Protein AF-A0A3S0DC28-F1 (afdb_monomer)

Radius of gyration: 18.65 Å; Cα contacts (8 Å, |Δi|>4): 355; chains: 1; bounding box: 42×50×46 Å

Sequence (223 aa):
MGTRVNKVLGWGLIDVKTKSEKIIDPRFNKEGFLFEDYEMSFNQLDLIEELKKAKDEKTLDLDLSYSIKALNEKKSCIYDIVHYNCKKTICFASLWNEDHRRHDDPIDYHEECAIAEKNKNYSLKDKVLLLNSGIYPFLSYMDSRTGKKLGDFAFHAKRLINTGQQVDEHTLAVLGFKDTKECKEFMHPVIPDSLIVSLKYLKIFNDDNTIFQLRPMIFTFWR

Solvent-accessible surface area (backbone atoms only — not comparable to full-atom values): 12722 Å² total; per-residue (Å²): 134,77,83,34,49,32,38,40,45,28,36,23,44,72,75,46,42,64,58,94,93,37,79,67,35,81,62,48,29,75,89,4,60,88,62,52,76,83,88,77,76,86,55,68,67,59,53,43,51,54,43,47,55,57,36,74,76,34,90,84,49,64,62,34,51,44,30,45,50,28,51,76,70,64,48,74,83,66,68,55,66,47,78,44,92,52,65,37,27,41,37,39,45,59,74,58,50,72,82,39,48,47,69,64,44,68,67,59,50,53,53,53,50,53,48,29,72,77,33,90,87,45,69,102,57,57,42,76,46,78,47,93,53,39,56,86,90,43,70,46,37,15,37,26,82,75,58,48,73,50,63,78,64,47,60,56,44,49,51,30,51,75,73,72,45,80,54,53,69,67,60,29,57,76,72,72,31,94,44,55,65,55,39,65,72,34,58,34,40,45,73,58,65,49,47,54,53,48,43,58,75,43,33,42,43,72,49,73,54,63,61,35,61,38,39,41,29,42,37,37,39,70,84

Mean predicted aligned error: 7.39 Å

Foldseek 3Di:
DDKKKKKAWFWKDFQQDDDPLHGPRQQFDCQFLVNDDVPDDDDLVVLLVLLVVVPVVPPDDPLSVLLNVLSVVPPPQDQCQDPDPAGNMGGGHRRRCPVSMDMRDVVVVVVLVVVCVVDVPRDPAKYKFFDLAADPPQGFKDFLQPLHTFDPLLVVLSVCVVVVHWDDPVSCVSRVHPTSVSSSVGTAGHHRPSVLSVCVVSRGGPDSSVVSNITTIMIMHID

Structure (mmCIF, N/CA/C/O backbone):
data_AF-A0A3S0DC28-F1
#
_entry.id   AF-A0A3S0DC28-F1
#
loop_
_atom_site.group_PDB
_atom_site.id
_atom_site.type_symbol
_atom_site.label_atom_id
_atom_site.label_alt_id
_atom_site.label_comp_id
_atom_site.label_asym_id
_atom_site.label_entity_id
_atom_site.label_seq_id
_atom_site.pdbx_PDB_ins_code
_atom_site.Cartn_x
_atom_site.Cartn_y
_atom_site.Cartn_z
_atom_site.occupancy
_atom_site.B_iso_or_equiv
_atom_site.auth_seq_id
_atom_site.auth_comp_id
_atom_site.auth_asym_id
_atom_site.auth_atom_id
_atom_site.pdbx_PDB_model_num
ATOM 1 N N . MET A 1 1 ? -12.831 29.338 15.980 1.00 46.22 1 MET A N 1
ATOM 2 C CA . MET A 1 1 ? -12.389 27.961 15.680 1.00 46.22 1 MET A CA 1
ATOM 3 C C . MET A 1 1 ? -11.373 28.079 14.560 1.00 46.22 1 MET A C 1
ATOM 5 O O . MET A 1 1 ? -11.722 28.665 13.545 1.00 46.22 1 MET A O 1
ATOM 9 N N . GLY A 1 2 ? -10.116 27.698 14.792 1.00 58.97 2 GLY A N 1
ATOM 10 C CA . GLY A 1 2 ? -9.073 27.765 13.764 1.00 58.97 2 GLY A CA 1
ATOM 11 C C . GLY A 1 2 ? -9.131 26.524 12.881 1.00 58.97 2 GLY A C 1
ATOM 12 O O . GLY A 1 2 ? -9.317 25.434 13.414 1.00 58.97 2 GLY A O 1
ATOM 13 N N . THR A 1 3 ? -9.006 26.696 11.566 1.00 67.81 3 THR A N 1
ATOM 14 C CA . THR A 1 3 ? -8.884 25.590 10.608 1.00 67.81 3 THR A CA 1
ATOM 15 C C . THR A 1 3 ? -7.636 24.783 10.942 1.00 67.81 3 THR A C 1
ATOM 17 O O . THR A 1 3 ? -6.560 25.366 10.870 1.00 67.81 3 THR A O 1
ATOM 20 N N . ARG A 1 4 ? -7.769 23.496 11.278 1.00 76.75 4 ARG A N 1
ATOM 21 C CA . ARG A 1 4 ? -6.724 22.518 11.629 1.00 76.75 4 ARG A CA 1
ATOM 22 C C . ARG A 1 4 ? -6.249 21.728 10.420 1.00 76.75 4 ARG A C 1
ATOM 24 O O . ARG A 1 4 ? -7.069 21.096 9.755 1.00 76.75 4 ARG A O 1
ATOM 31 N N . VAL A 1 5 ? -4.942 21.694 10.163 1.00 80.62 5 VAL A N 1
ATOM 32 C CA . VAL A 1 5 ? -4.354 20.802 9.147 1.00 80.62 5 VAL A CA 1
ATOM 33 C C . VAL A 1 5 ? -4.069 19.430 9.745 1.00 80.62 5 VAL A C 1
ATOM 35 O O . VAL A 1 5 ? -3.588 19.301 10.867 1.00 80.62 5 VAL A O 1
ATOM 38 N N . ASN A 1 6 ? -4.362 18.383 8.991 1.00 81.94 6 ASN A N 1
ATOM 39 C CA . ASN A 1 6 ? -4.045 17.017 9.360 1.00 81.94 6 ASN A CA 1
ATOM 40 C C . ASN A 1 6 ? -3.366 16.328 8.184 1.00 81.94 6 ASN A C 1
ATOM 42 O O . ASN A 1 6 ? -3.854 16.435 7.056 1.00 81.94 6 ASN A O 1
ATOM 46 N N . LYS A 1 7 ? -2.286 15.588 8.443 1.00 84.56 7 LYS A N 1
ATOM 47 C CA . LYS A 1 7 ? -1.627 14.743 7.444 1.00 84.56 7 LYS A CA 1
ATOM 48 C C . LYS A 1 7 ? -1.587 13.293 7.906 1.00 84.56 7 LYS A C 1
ATOM 50 O O . LYS A 1 7 ? -1.206 13.025 9.040 1.00 84.56 7 LYS A O 1
ATOM 55 N N . VAL A 1 8 ? -1.960 12.366 7.026 1.00 83.19 8 VAL A N 1
ATOM 56 C CA . VAL A 1 8 ? -1.913 10.915 7.265 1.00 83.19 8 VAL A CA 1
ATOM 57 C C . VAL A 1 8 ? -1.144 10.248 6.135 1.00 83.19 8 VAL A C 1
ATOM 59 O O . VAL A 1 8 ? -1.500 10.385 4.965 1.00 83.19 8 VAL A O 1
ATOM 62 N N . LEU A 1 9 ? -0.101 9.509 6.490 1.00 86.12 9 LEU A N 1
ATOM 63 C CA . LEU A 1 9 ? 0.678 8.673 5.591 1.00 86.12 9 LEU A CA 1
ATOM 64 C C . LEU A 1 9 ? 0.202 7.219 5.707 1.00 86.12 9 LEU A C 1
ATOM 66 O O . LEU A 1 9 ? 0.135 6.655 6.799 1.00 86.12 9 LEU A O 1
ATOM 70 N N . GLY A 1 10 ? -0.126 6.600 4.578 1.00 87.62 10 GLY A N 1
ATOM 71 C CA . GLY A 1 10 ? -0.600 5.220 4.565 1.00 87.62 10 GLY A CA 1
ATOM 72 C C . GLY A 1 10 ? -0.691 4.637 3.165 1.00 87.62 10 GLY A C 1
ATOM 73 O O . GLY A 1 10 ? -0.157 5.199 2.209 1.00 87.62 10 GLY A O 1
ATOM 74 N N . TRP A 1 11 ? -1.371 3.503 3.051 1.00 90.25 11 TRP A N 1
ATOM 75 C CA . TRP A 1 11 ? -1.610 2.792 1.802 1.00 90.25 11 TRP A CA 1
ATOM 76 C C . TRP A 1 11 ? -3.094 2.821 1.500 1.00 90.25 11 TRP A C 1
ATOM 78 O O . TRP A 1 11 ? -3.903 2.491 2.358 1.00 90.25 11 TRP A O 1
ATOM 88 N N . GLY A 1 12 ? -3.470 3.219 0.294 1.00 88.62 12 GLY A N 1
ATOM 89 C CA . GLY A 1 12 ? -4.875 3.435 -0.027 1.00 88.62 12 GLY A CA 1
ATOM 90 C C . GLY A 1 12 ? -5.270 3.057 -1.442 1.00 88.62 12 GLY A C 1
ATOM 91 O O . GLY A 1 12 ? -4.422 2.857 -2.317 1.00 88.62 12 GLY A O 1
ATOM 92 N N . LEU A 1 13 ? -6.582 2.984 -1.656 1.00 88.19 13 LEU A N 1
ATOM 93 C CA . LEU A 1 13 ? -7.190 2.883 -2.979 1.00 88.19 13 LEU A CA 1
ATOM 94 C C . LEU A 1 13 ? -7.741 4.239 -3.386 1.00 88.19 13 LEU A C 1
ATOM 96 O O . LEU A 1 13 ? -8.455 4.881 -2.617 1.00 88.19 13 LEU A O 1
ATOM 100 N N . ILE A 1 14 ? -7.453 4.617 -4.624 1.00 83.69 14 ILE A N 1
ATOM 101 C CA . ILE A 1 14 ? -8.113 5.724 -5.312 1.00 83.69 14 ILE A CA 1
ATOM 102 C C . ILE A 1 14 ? -9.336 5.215 -6.085 1.00 83.69 14 ILE A C 1
ATOM 104 O O . ILE A 1 14 ? -9.500 4.010 -6.315 1.00 83.69 14 ILE A O 1
ATOM 108 N N . ASP A 1 15 ? -10.188 6.154 -6.493 1.00 85.56 15 ASP A N 1
ATOM 109 C CA . ASP A 1 15 ? -11.340 5.914 -7.368 1.00 85.56 15 ASP A CA 1
ATOM 110 C C . ASP A 1 15 ? -12.380 4.933 -6.790 1.00 85.56 15 ASP A C 1
ATOM 112 O O . ASP A 1 15 ? -13.055 4.202 -7.516 1.00 85.56 15 ASP A O 1
ATOM 116 N N . VAL A 1 16 ? -12.530 4.918 -5.464 1.00 86.25 16 VAL A N 1
ATOM 117 C CA . VAL A 1 16 ? -13.512 4.117 -4.723 1.00 86.25 16 VAL A CA 1
ATOM 118 C C . VAL A 1 16 ? -14.936 4.562 -5.055 1.00 86.25 16 VAL A C 1
ATOM 120 O O . VAL A 1 16 ? -15.371 5.671 -4.765 1.00 86.25 16 VAL A O 1
ATOM 123 N N . LYS A 1 17 ? -15.746 3.696 -5.653 1.00 87.12 17 LYS A N 1
ATOM 124 C CA . LYS A 1 17 ? -17.129 4.059 -5.992 1.00 87.12 17 LYS A CA 1
ATOM 125 C C . LYS A 1 17 ? -17.972 4.281 -4.731 1.00 87.12 17 LYS A C 1
ATOM 127 O O . LYS A 1 17 ? -18.095 3.402 -3.882 1.00 87.12 17 LYS A O 1
ATOM 132 N N . THR A 1 18 ? -18.620 5.442 -4.654 1.00 80.81 18 THR A N 1
ATOM 133 C CA . THR A 1 18 ? -19.500 5.829 -3.544 1.00 80.81 18 THR A CA 1
ATOM 134 C C . THR A 1 18 ? -20.848 6.336 -4.054 1.00 80.81 18 THR A C 1
ATOM 136 O O . THR A 1 18 ? -20.944 6.869 -5.166 1.00 80.81 18 THR A O 1
ATOM 139 N N . LYS A 1 19 ? -21.896 6.170 -3.242 1.00 81.06 19 LYS A N 1
ATOM 140 C CA . LYS A 1 19 ? -23.243 6.714 -3.459 1.00 81.06 19 LYS A CA 1
ATOM 141 C C . LYS A 1 19 ? -23.795 7.204 -2.124 1.00 81.06 19 LYS A C 1
ATOM 143 O O . LYS A 1 19 ? -23.915 6.413 -1.196 1.00 81.06 19 LYS A O 1
ATOM 148 N N . SER A 1 20 ? -24.133 8.494 -2.042 1.00 75.88 20 SER A N 1
ATOM 149 C CA . SER A 1 20 ? -24.641 9.124 -0.810 1.00 75.88 20 SER A CA 1
ATOM 150 C C . SER A 1 20 ? -23.748 8.828 0.403 1.00 75.88 20 SER A C 1
ATOM 152 O O . SER A 1 20 ? -24.227 8.323 1.411 1.00 75.88 20 SER A O 1
ATOM 154 N N . GLU A 1 21 ? -22.437 9.054 0.245 1.00 69.75 21 GLU A N 1
ATOM 155 C CA . GLU A 1 21 ? -21.392 8.826 1.266 1.00 69.75 21 GLU A CA 1
ATOM 156 C C . GLU A 1 21 ? -21.191 7.365 1.707 1.00 69.75 21 GLU A C 1
ATOM 158 O O . GLU A 1 21 ? -20.298 7.078 2.496 1.00 69.75 21 GLU A O 1
ATOM 163 N N . LYS A 1 22 ? -21.936 6.416 1.130 1.00 76.56 22 LYS A N 1
ATOM 164 C CA . LYS A 1 22 ? -21.718 4.980 1.321 1.00 76.56 22 LYS A CA 1
ATOM 165 C C . LYS A 1 22 ? -20.822 4.421 0.225 1.00 76.56 22 LYS A C 1
ATOM 167 O O . LYS A 1 22 ? -21.015 4.720 -0.958 1.00 76.56 22 LYS A O 1
ATOM 172 N N . ILE A 1 23 ? -19.869 3.577 0.601 1.00 80.75 23 ILE A N 1
ATOM 173 C CA . ILE A 1 23 ? -19.029 2.841 -0.347 1.00 80.75 23 ILE A CA 1
ATOM 174 C C . ILE A 1 23 ? -19.897 1.774 -1.029 1.00 80.75 23 ILE A C 1
ATOM 176 O O . ILE A 1 23 ? -20.563 0.979 -0.373 1.00 80.75 23 ILE A O 1
ATOM 180 N N . ILE A 1 24 ? -19.912 1.779 -2.361 1.00 86.31 24 ILE A N 1
ATOM 181 C CA . ILE A 1 24 ? -20.616 0.795 -3.207 1.00 86.31 24 ILE A CA 1
ATOM 182 C C . ILE A 1 24 ? -19.648 0.069 -4.147 1.00 86.31 24 ILE A C 1
ATOM 184 O O . ILE A 1 24 ? -20.058 -0.565 -5.120 1.00 86.31 24 ILE A O 1
ATOM 188 N N . ASP A 1 25 ? -18.353 0.252 -3.917 1.00 87.81 25 ASP A N 1
ATOM 189 C CA . ASP A 1 25 ? -17.307 -0.265 -4.773 1.00 87.81 25 ASP A CA 1
ATOM 190 C C . ASP A 1 25 ? -17.243 -1.797 -4.676 1.00 87.81 25 ASP A C 1
ATOM 192 O O . ASP A 1 25 ? -17.123 -2.326 -3.571 1.00 87.81 25 ASP A O 1
ATOM 196 N N . PRO A 1 26 ? -17.329 -2.523 -5.808 1.00 90.56 26 PRO A N 1
ATOM 197 C CA . PRO A 1 26 ? -17.408 -3.984 -5.809 1.00 90.56 26 PRO A CA 1
ATOM 198 C C . PRO A 1 26 ? -16.132 -4.668 -5.309 1.00 90.56 26 PRO A C 1
ATOM 200 O O . PRO A 1 26 ? -16.154 -5.869 -5.068 1.00 90.56 26 PRO A O 1
ATOM 203 N N . ARG A 1 27 ? -15.023 -3.934 -5.160 1.00 91.69 27 ARG A N 1
ATOM 204 C CA . ARG A 1 27 ? -13.790 -4.457 -4.559 1.00 91.69 27 ARG A CA 1
ATOM 205 C C . ARG A 1 27 ? -13.941 -4.725 -3.061 1.00 91.69 27 ARG A C 1
ATOM 207 O O . ARG A 1 27 ? -13.231 -5.559 -2.508 1.00 91.69 27 ARG A O 1
ATOM 214 N N . PHE A 1 28 ? -14.860 -4.023 -2.404 1.00 88.75 28 PHE A N 1
ATOM 215 C CA . PHE A 1 28 ? -15.065 -4.120 -0.968 1.00 88.75 28 PHE A CA 1
ATOM 216 C C . PHE A 1 28 ? -16.041 -5.235 -0.620 1.00 88.75 28 PHE A C 1
ATOM 218 O O . PHE A 1 28 ? -17.074 -5.415 -1.276 1.00 88.75 28 PHE A O 1
ATOM 225 N N . ASN A 1 29 ? -15.721 -5.952 0.450 1.00 87.31 29 ASN A N 1
ATOM 226 C CA . ASN A 1 29 ? -16.629 -6.918 1.033 1.00 87.31 29 ASN A CA 1
ATOM 227 C C . ASN A 1 29 ? -17.657 -6.187 1.900 1.00 87.31 29 ASN A C 1
ATOM 229 O O . ASN A 1 29 ? -17.298 -5.440 2.808 1.00 87.31 29 ASN A O 1
ATOM 233 N N . LYS A 1 30 ? -18.942 -6.414 1.623 1.00 83.19 30 LYS A N 1
ATOM 234 C CA . LYS A 1 30 ? -20.054 -5.798 2.363 1.00 83.19 30 LYS A CA 1
ATOM 235 C C . LYS A 1 30 ? -20.241 -6.381 3.762 1.00 83.19 30 LYS A C 1
ATOM 237 O O . LYS A 1 30 ? -20.864 -5.733 4.588 1.00 83.19 30 LYS A O 1
ATOM 242 N N . GLU A 1 31 ? -19.725 -7.582 3.991 1.00 81.06 31 GLU A N 1
ATOM 243 C CA . GLU A 1 31 ? -19.641 -8.234 5.304 1.00 81.06 31 GLU A CA 1
ATOM 244 C C . GLU A 1 31 ? -18.271 -7.979 5.956 1.00 81.06 31 GLU A C 1
ATOM 246 O O . GLU A 1 31 ? -17.934 -8.555 6.982 1.00 81.06 31 GLU A O 1
ATOM 251 N N . GLY A 1 32 ? -17.422 -7.171 5.314 1.00 73.56 32 GLY A N 1
ATOM 252 C CA . GLY A 1 32 ? -16.139 -6.775 5.866 1.00 73.56 32 GLY A CA 1
ATOM 253 C C . GLY A 1 32 ? -16.312 -5.757 6.984 1.00 73.56 32 GLY A C 1
ATOM 254 O O . GLY A 1 32 ? -17.296 -5.016 7.030 1.00 73.56 32 GLY A O 1
ATOM 255 N N . PHE A 1 33 ? -15.283 -5.644 7.821 1.00 72.88 33 PHE A N 1
ATOM 256 C CA . PHE A 1 33 ? -15.271 -4.791 9.014 1.00 72.88 33 PHE A CA 1
ATOM 257 C C . PHE A 1 33 ? -15.696 -3.328 8.771 1.00 72.88 33 PHE A C 1
ATOM 259 O O . PHE A 1 33 ? -16.193 -2.659 9.665 1.00 72.88 33 PHE A O 1
ATOM 266 N N . LEU A 1 34 ? -15.528 -2.819 7.547 1.00 71.25 34 LEU A N 1
ATOM 267 C CA . LEU A 1 34 ? -15.916 -1.460 7.158 1.00 71.25 34 LEU A CA 1
ATOM 268 C C . LEU A 1 34 ? -17.415 -1.153 7.194 1.00 71.25 34 LEU A C 1
ATOM 270 O O . LEU A 1 34 ? -17.782 0.022 7.186 1.00 71.25 34 LEU A O 1
ATOM 274 N N . PHE A 1 35 ? -18.262 -2.176 7.133 1.00 66.38 35 PHE A N 1
ATOM 275 C CA . PHE A 1 35 ? -19.708 -2.025 6.958 1.00 66.38 35 PHE A CA 1
ATOM 276 C C . PHE A 1 35 ? -20.520 -2.632 8.104 1.00 66.38 35 PHE A C 1
ATOM 278 O O . PHE A 1 35 ? -21.741 -2.473 8.1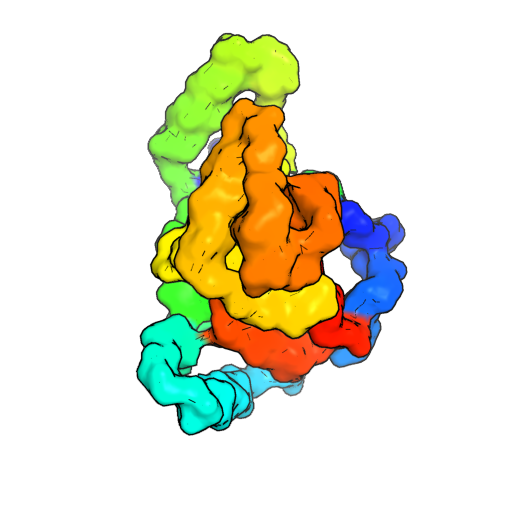14 1.00 66.38 35 PHE A O 1
ATOM 285 N N . GLU A 1 36 ? -19.865 -3.306 9.050 1.00 62.09 36 GLU A N 1
ATOM 286 C CA . GLU A 1 36 ? -20.491 -3.808 10.272 1.00 62.09 36 GLU A CA 1
ATOM 287 C C . GLU A 1 36 ? -20.505 -2.720 11.360 1.00 62.09 36 GLU A C 1
ATOM 289 O O . GLU A 1 36 ? -19.584 -1.905 11.450 1.00 62.09 36 GLU A O 1
ATOM 294 N N . ASP A 1 37 ? -21.556 -2.687 12.189 1.00 56.03 37 ASP A N 1
ATOM 295 C CA . ASP A 1 37 ? -21.624 -1.772 13.334 1.00 56.03 37 ASP A CA 1
ATOM 296 C C . ASP A 1 37 ? -20.493 -2.091 14.333 1.00 56.03 37 ASP A C 1
ATOM 298 O O . ASP A 1 37 ? -20.363 -3.208 14.834 1.00 56.03 37 ASP A O 1
ATOM 302 N N . TYR A 1 38 ? -19.682 -1.067 14.617 1.00 49.84 38 TYR A N 1
ATOM 303 C CA . TYR A 1 38 ? -18.396 -1.073 15.334 1.00 49.84 38 TYR A CA 1
ATOM 304 C C . TYR A 1 38 ? -18.379 -1.776 16.708 1.00 49.84 38 TYR A C 1
ATOM 306 O O . TYR A 1 38 ? -17.308 -2.097 17.220 1.00 49.84 38 TYR A O 1
ATOM 314 N N . GLU A 1 39 ? -19.531 -2.020 17.336 1.00 48.12 39 GLU A N 1
ATOM 315 C CA . GLU A 1 39 ? -19.590 -2.407 18.750 1.00 48.12 39 GLU A CA 1
ATOM 316 C C . GLU A 1 39 ? -19.265 -3.885 19.052 1.00 48.12 39 GLU A C 1
ATOM 318 O O . GLU A 1 39 ? -19.160 -4.221 20.231 1.00 48.12 39 GLU A O 1
ATOM 323 N N . MET A 1 40 ? -19.060 -4.776 18.064 1.00 46.47 40 MET A N 1
ATOM 324 C CA . MET A 1 40 ? -19.011 -6.222 18.373 1.00 46.47 40 MET A CA 1
ATOM 325 C C . MET A 1 40 ? -17.983 -7.151 17.687 1.00 46.47 40 MET A C 1
ATOM 327 O O . MET A 1 40 ? -17.934 -8.309 18.100 1.00 46.47 40 MET A O 1
ATOM 331 N N . SER A 1 41 ? -17.140 -6.745 16.723 1.00 54.38 41 SER A N 1
ATOM 332 C CA . SER A 1 41 ? -16.356 -7.740 15.939 1.00 54.38 41 SER A CA 1
ATOM 333 C C . SER A 1 41 ? -14.823 -7.619 15.928 1.00 54.38 41 SER A C 1
ATOM 335 O O . SER A 1 41 ? -14.155 -8.546 15.464 1.00 54.38 41 SER A O 1
ATOM 337 N N . PHE A 1 42 ? -14.211 -6.563 16.483 1.00 68.44 42 PHE A N 1
ATOM 338 C CA . PHE A 1 42 ? -12.742 -6.476 16.543 1.00 68.44 42 PHE A CA 1
ATOM 339 C C . PHE A 1 42 ? -12.170 -7.069 17.833 1.00 68.44 42 PHE A C 1
ATOM 341 O O . PHE A 1 42 ? -12.082 -6.397 18.862 1.00 68.44 42 PHE A O 1
ATOM 348 N N . ASN A 1 43 ? -11.706 -8.316 17.763 1.00 77.06 43 ASN A N 1
ATOM 349 C CA . ASN A 1 43 ? -10.853 -8.881 18.801 1.00 77.06 43 ASN A CA 1
ATOM 350 C C . ASN A 1 43 ? -9.375 -8.642 18.472 1.00 77.06 43 ASN A C 1
ATOM 352 O O . ASN A 1 43 ? -8.794 -9.246 17.569 1.00 77.06 43 ASN A O 1
ATOM 356 N N . GLN A 1 44 ? -8.759 -7.751 19.241 1.00 78.50 44 GLN A N 1
ATOM 357 C CA . GLN A 1 44 ? -7.352 -7.405 19.101 1.00 78.50 44 GLN A CA 1
ATOM 358 C C . GLN A 1 44 ? -6.414 -8.594 19.369 1.00 78.50 44 GLN A C 1
ATOM 360 O O . GLN A 1 44 ? -5.349 -8.679 18.757 1.00 78.50 44 GLN A O 1
ATOM 365 N N . LEU A 1 45 ? -6.787 -9.504 20.275 1.00 83.44 45 LEU A N 1
ATOM 366 C CA . LEU A 1 45 ? -5.978 -10.685 20.586 1.00 83.44 45 LEU A CA 1
ATOM 367 C C . LEU A 1 45 ? -5.929 -11.643 19.396 1.00 83.44 45 LEU A C 1
ATOM 369 O O . LEU A 1 45 ? -4.848 -12.115 19.052 1.00 83.44 45 LEU A O 1
ATOM 373 N N . ASP A 1 46 ? -7.056 -11.836 18.717 1.00 87.00 46 ASP A N 1
ATOM 374 C CA . ASP A 1 46 ? -7.142 -12.694 17.533 1.00 87.00 46 ASP A CA 1
ATOM 375 C C . ASP A 1 46 ? -6.283 -12.131 16.389 1.00 87.00 46 ASP A C 1
ATOM 377 O O . ASP A 1 46 ? -5.517 -12.863 15.763 1.00 87.00 46 ASP A O 1
ATOM 381 N N . LEU A 1 47 ? -6.294 -10.806 16.175 1.00 85.50 47 LEU A N 1
ATOM 382 C CA . LEU A 1 47 ? -5.388 -10.174 15.209 1.00 85.50 47 LEU A CA 1
ATOM 383 C C . LEU A 1 47 ? -3.908 -10.381 15.582 1.00 85.50 47 LEU A C 1
ATOM 385 O O . LEU A 1 47 ? -3.075 -10.616 14.706 1.00 85.50 47 LEU A O 1
ATOM 389 N N . ILE A 1 48 ? -3.556 -10.297 16.870 1.00 87.00 48 ILE A N 1
ATOM 390 C CA . ILE A 1 48 ? -2.186 -10.577 17.328 1.00 87.00 48 ILE A CA 1
ATOM 391 C C . ILE A 1 48 ? -1.792 -12.022 16.999 1.00 87.00 48 ILE A C 1
ATOM 393 O O . ILE A 1 48 ? -0.646 -12.258 16.611 1.00 87.00 48 ILE A O 1
ATOM 397 N N . GLU A 1 49 ? -2.700 -12.986 17.156 1.00 89.50 49 GLU A N 1
ATOM 398 C CA . GLU A 1 49 ? -2.443 -14.383 16.799 1.00 89.50 49 GLU A CA 1
ATOM 399 C C . GLU A 1 49 ? -2.211 -14.560 15.298 1.00 89.50 49 GLU A C 1
ATOM 401 O O . GLU A 1 49 ? -1.245 -15.218 14.913 1.00 89.50 49 GLU A O 1
ATOM 406 N N . GLU A 1 50 ? -3.012 -13.916 14.450 1.00 89.75 50 GLU A N 1
ATOM 407 C CA . GLU A 1 50 ? -2.805 -13.937 12.997 1.00 89.75 50 GLU A CA 1
ATOM 408 C C . GLU A 1 50 ? -1.459 -13.319 12.595 1.00 89.75 50 GLU A C 1
ATOM 410 O O . GLU A 1 50 ? -0.720 -13.884 11.785 1.00 89.75 50 GLU A O 1
ATOM 415 N N . LEU A 1 51 ? -1.070 -12.203 13.218 1.00 88.38 51 LEU A N 1
ATOM 416 C CA . LEU A 1 51 ? 0.241 -11.587 12.988 1.00 88.38 51 LEU A CA 1
ATOM 417 C C . LEU A 1 51 ? 1.398 -12.484 13.451 1.00 88.38 51 LEU A C 1
ATOM 419 O O . LEU A 1 51 ? 2.446 -12.505 12.806 1.00 88.38 51 LEU A O 1
ATOM 423 N N . LYS A 1 52 ? 1.230 -13.229 14.552 1.00 89.19 52 LYS A N 1
ATOM 424 C CA . LYS A 1 52 ? 2.227 -14.205 15.023 1.00 89.19 52 LYS A CA 1
ATOM 425 C C . LYS A 1 52 ? 2.372 -15.368 14.046 1.00 89.19 52 LYS A C 1
ATOM 427 O O . LYS A 1 52 ? 3.499 -15.675 13.678 1.00 89.19 52 LYS A O 1
ATOM 432 N N . LYS A 1 53 ? 1.263 -15.945 13.568 1.00 90.56 53 LYS A N 1
ATOM 433 C CA . LYS A 1 53 ? 1.285 -17.012 12.550 1.00 90.56 53 LYS A CA 1
ATOM 434 C C . LYS A 1 53 ? 2.027 -16.555 11.293 1.00 90.56 53 LYS A C 1
ATOM 436 O O . LYS A 1 53 ? 2.960 -17.220 10.856 1.00 90.56 53 LYS A O 1
ATOM 441 N N . ALA A 1 54 ? 1.688 -15.371 10.779 1.00 87.50 54 ALA A N 1
ATOM 442 C CA . ALA A 1 54 ? 2.365 -14.794 9.618 1.00 87.50 54 ALA A CA 1
ATOM 443 C C . ALA A 1 54 ? 3.864 -14.540 9.864 1.00 87.50 54 ALA A C 1
ATOM 445 O O . ALA A 1 54 ? 4.680 -14.667 8.951 1.00 87.50 54 ALA A O 1
ATOM 446 N N . LYS A 1 55 ? 4.240 -14.183 11.098 1.00 86.44 55 LYS A N 1
ATOM 447 C CA . LYS A 1 55 ? 5.640 -13.985 11.485 1.00 86.44 55 LYS A CA 1
ATOM 448 C C . LYS A 1 55 ? 6.398 -15.307 11.554 1.00 86.44 55 LYS A C 1
ATOM 450 O O . LYS A 1 55 ? 7.548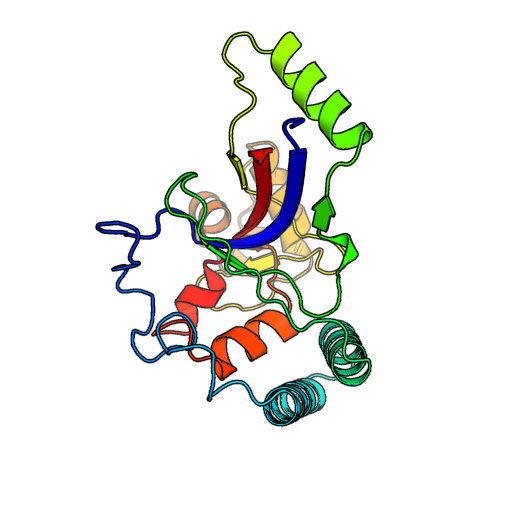 -15.346 11.142 1.00 86.44 55 LYS A O 1
ATOM 455 N N . ASP A 1 56 ? 5.786 -16.374 12.050 1.00 83.50 56 ASP A N 1
ATOM 456 C CA . ASP A 1 56 ? 6.439 -17.684 12.141 1.00 83.50 56 ASP A CA 1
ATOM 457 C C . ASP A 1 56 ? 6.716 -18.280 10.747 1.00 83.50 56 ASP A C 1
ATOM 459 O O . ASP A 1 56 ? 7.720 -18.964 10.548 1.00 83.50 56 ASP A O 1
ATOM 463 N N . GLU A 1 57 ? 5.890 -17.942 9.752 1.00 82.88 57 GLU A N 1
ATOM 464 C CA . GLU A 1 57 ? 6.117 -18.282 8.340 1.00 82.88 57 GLU A CA 1
ATOM 465 C C . GLU A 1 57 ? 7.260 -17.478 7.692 1.00 82.88 57 GLU A C 1
ATOM 467 O O . GLU A 1 57 ? 7.846 -17.915 6.696 1.00 82.88 57 GLU A O 1
ATOM 472 N N . LYS A 1 58 ? 7.605 -16.307 8.244 1.00 77.00 58 LYS A N 1
ATOM 473 C CA . LYS A 1 58 ? 8.601 -15.379 7.692 1.00 77.00 58 LYS A CA 1
ATOM 474 C C . LYS A 1 58 ? 9.772 -15.203 8.647 1.00 77.00 58 LYS A C 1
ATOM 476 O O . LYS A 1 58 ? 9.703 -14.485 9.642 1.00 77.00 58 LYS A O 1
ATOM 481 N N . THR A 1 59 ? 10.910 -15.804 8.310 1.00 53.53 59 THR A N 1
ATOM 482 C CA . THR A 1 59 ? 12.125 -15.677 9.120 1.00 53.53 59 THR A CA 1
ATOM 483 C C . THR A 1 59 ? 12.535 -14.200 9.231 1.00 53.53 59 THR A C 1
ATOM 485 O O . THR A 1 59 ? 12.994 -13.598 8.266 1.00 53.53 59 THR A O 1
ATOM 488 N N . LEU A 1 60 ? 12.380 -13.631 10.433 1.00 60.38 60 LEU A N 1
ATOM 489 C CA . LEU A 1 60 ? 12.826 -12.288 10.825 1.00 60.38 60 LEU A CA 1
ATOM 490 C C . LEU A 1 60 ? 12.089 -11.109 10.153 1.00 60.38 60 LEU A C 1
ATOM 492 O O . LEU A 1 60 ? 12.702 -10.219 9.566 1.00 60.38 60 LEU A O 1
ATOM 496 N N . ASP A 1 61 ? 10.767 -11.054 10.317 1.00 74.31 61 ASP A N 1
ATOM 497 C CA . ASP A 1 61 ? 9.972 -9.881 9.941 1.00 74.31 61 ASP A CA 1
ATOM 498 C C . ASP A 1 61 ? 9.870 -8.846 11.088 1.00 74.31 61 ASP A C 1
ATOM 500 O O . ASP A 1 61 ? 9.196 -9.044 12.113 1.00 74.31 61 ASP A O 1
ATOM 504 N N . LEU A 1 62 ? 10.581 -7.725 10.926 1.00 79.69 62 LEU A N 1
ATOM 505 C CA . LEU A 1 62 ? 10.561 -6.603 11.869 1.00 79.69 62 LEU A CA 1
ATOM 506 C C . LEU A 1 62 ? 9.205 -5.883 11.889 1.00 79.69 62 LEU A C 1
ATOM 508 O O . LEU A 1 62 ? 8.773 -5.468 12.961 1.00 79.69 62 LEU A O 1
ATOM 512 N N . ASP A 1 63 ? 8.514 -5.770 10.754 1.00 83.62 63 ASP A N 1
ATOM 513 C CA . ASP A 1 63 ? 7.218 -5.088 10.654 1.00 83.62 63 ASP A CA 1
ATOM 514 C C . ASP A 1 63 ? 6.142 -5.811 11.468 1.00 83.62 63 ASP A C 1
ATOM 516 O O . ASP A 1 63 ? 5.461 -5.204 12.302 1.00 83.62 63 ASP A O 1
ATOM 520 N N . LEU A 1 64 ? 6.053 -7.132 11.307 1.00 85.06 64 LEU A N 1
ATOM 521 C CA . LEU A 1 64 ? 5.147 -7.960 12.106 1.00 85.06 64 LEU A CA 1
ATOM 522 C C . LEU A 1 64 ? 5.499 -7.889 13.597 1.00 85.06 64 LEU A C 1
ATOM 524 O O . LEU A 1 64 ? 4.615 -7.767 14.444 1.00 85.06 64 LEU A O 1
ATOM 528 N N . SER A 1 65 ? 6.792 -7.886 13.931 1.00 84.94 65 SER A N 1
ATOM 529 C CA . SER A 1 65 ? 7.255 -7.772 15.319 1.00 84.94 65 SER A CA 1
ATOM 530 C C . SER A 1 65 ? 6.850 -6.446 15.971 1.00 84.94 65 SER A C 1
ATOM 532 O O . SER A 1 65 ? 6.349 -6.451 17.098 1.00 84.94 65 SER A O 1
ATOM 534 N N . TYR A 1 66 ? 7.035 -5.321 15.274 1.00 83.19 66 TYR A N 1
ATOM 535 C CA . TYR A 1 66 ? 6.626 -4.006 15.772 1.00 83.19 66 TYR A CA 1
ATOM 536 C C . TYR A 1 66 ? 5.107 -3.883 15.874 1.00 83.19 66 TYR A C 1
ATOM 538 O O . TYR A 1 66 ? 4.618 -3.349 16.866 1.00 83.19 66 TYR A O 1
ATOM 546 N N . SER A 1 67 ? 4.365 -4.445 14.920 1.00 82.25 67 SER A N 1
ATOM 547 C CA . SER A 1 67 ? 2.897 -4.472 14.945 1.00 82.25 67 SER A CA 1
ATOM 548 C C . SER A 1 67 ? 2.357 -5.238 16.147 1.00 82.25 67 SER A C 1
ATOM 550 O O . SER A 1 67 ? 1.535 -4.716 16.895 1.00 82.25 67 SER A O 1
ATOM 552 N N . ILE A 1 68 ? 2.877 -6.445 16.398 1.00 84.19 68 ILE A N 1
ATOM 553 C CA . ILE A 1 68 ? 2.513 -7.249 17.572 1.00 84.19 68 ILE A CA 1
ATOM 554 C C . ILE A 1 68 ? 2.809 -6.475 18.861 1.00 84.19 68 ILE A C 1
ATOM 556 O O . ILE A 1 68 ? 1.994 -6.472 19.784 1.00 84.19 68 ILE A O 1
ATOM 560 N N . LYS A 1 69 ? 3.968 -5.810 18.947 1.00 84.62 69 LYS A N 1
ATOM 561 C CA . LYS A 1 69 ? 4.335 -5.007 20.118 1.00 84.62 69 LYS A CA 1
ATOM 562 C C . LYS A 1 69 ? 3.388 -3.817 20.314 1.00 84.62 69 LYS A C 1
ATOM 564 O O . LYS A 1 69 ? 2.874 -3.650 21.415 1.00 84.62 69 LYS A O 1
ATOM 569 N N . ALA A 1 70 ? 3.126 -3.044 19.261 1.00 79.50 70 ALA A N 1
ATOM 570 C CA . ALA A 1 70 ? 2.243 -1.880 19.310 1.00 79.50 70 ALA A CA 1
ATOM 571 C C . ALA A 1 70 ? 0.827 -2.256 19.769 1.00 79.50 70 ALA A C 1
ATOM 573 O O . ALA A 1 70 ? 0.267 -1.596 20.644 1.00 79.50 70 ALA A O 1
ATOM 574 N N . LEU A 1 71 ? 0.292 -3.370 19.256 1.00 79.12 71 LEU A N 1
ATOM 575 C CA . LEU A 1 71 ? -0.982 -3.911 19.718 1.00 79.12 71 LEU A CA 1
ATOM 576 C C . LEU A 1 71 ? -0.905 -4.292 21.209 1.00 79.12 71 LEU A C 1
ATOM 578 O O . LEU A 1 71 ? -1.722 -3.831 21.999 1.00 79.12 71 LEU A O 1
ATOM 582 N N . ASN A 1 72 ? 0.093 -5.062 21.648 1.00 81.06 72 ASN A N 1
ATOM 583 C CA . ASN A 1 72 ? 0.211 -5.432 23.070 1.00 81.06 72 ASN A CA 1
ATOM 584 C C . ASN A 1 72 ? 0.287 -4.221 24.020 1.00 81.06 72 ASN A C 1
ATOM 586 O O . ASN A 1 72 ? -0.222 -4.283 25.137 1.00 81.06 72 ASN A O 1
ATOM 590 N N . GLU A 1 73 ? 0.877 -3.111 23.576 1.00 79.31 73 GLU A N 1
ATOM 591 C CA . GLU A 1 73 ? 0.974 -1.861 24.341 1.00 79.31 73 GLU A CA 1
ATOM 592 C C . GLU A 1 73 ? -0.333 -1.045 24.359 1.00 79.31 73 GLU A C 1
ATOM 594 O O . GLU A 1 73 ? -0.364 0.054 24.911 1.00 79.31 73 GLU A O 1
ATOM 599 N N . LYS A 1 74 ? -1.426 -1.574 23.784 1.00 66.56 74 LYS A N 1
ATOM 600 C CA . LYS A 1 74 ? -2.728 -0.900 23.626 1.00 66.56 74 LYS A CA 1
ATOM 601 C C . LYS A 1 74 ? -2.621 0.470 22.960 1.00 66.56 74 LYS A C 1
ATOM 603 O O . LYS A 1 74 ? -3.491 1.323 23.153 1.00 66.56 74 LYS A O 1
ATOM 608 N N . LYS A 1 75 ? -1.582 0.679 22.147 1.00 58.94 75 LYS A N 1
ATOM 609 C CA . LYS A 1 75 ? -1.577 1.805 21.222 1.00 58.94 75 LYS A CA 1
ATOM 610 C C . LYS A 1 75 ? -2.780 1.635 20.313 1.00 58.94 75 LYS A C 1
ATOM 612 O O . LYS A 1 75 ? -3.067 0.529 19.847 1.00 58.94 75 LYS A O 1
ATOM 617 N N . SER A 1 76 ? -3.554 2.708 20.196 1.00 49.47 76 SER A N 1
ATOM 618 C CA . SER A 1 76 ? -4.881 2.658 19.604 1.00 49.47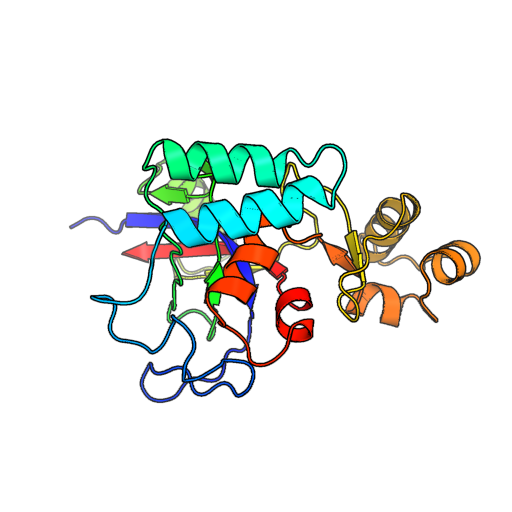 76 SER A CA 1
ATOM 619 C C . SER A 1 76 ? -4.795 1.994 18.227 1.00 49.47 76 SER A C 1
ATOM 621 O O . SER A 1 76 ? -4.025 2.425 17.371 1.00 49.47 76 SER A O 1
ATOM 623 N N . CYS A 1 77 ? -5.542 0.903 18.036 1.00 48.19 77 CYS A N 1
ATOM 624 C CA . CYS A 1 77 ? -5.574 0.113 16.804 1.00 48.19 77 CYS A CA 1
ATOM 625 C C . CYS A 1 77 ? -6.364 0.862 15.729 1.00 48.19 77 CYS A C 1
ATOM 627 O O . CYS A 1 77 ? -7.323 0.340 15.168 1.00 48.19 77 CYS A O 1
ATOM 629 N N . ILE A 1 78 ? -6.074 2.142 15.521 1.00 48.66 78 ILE A N 1
ATOM 630 C CA . ILE A 1 78 ? -6.925 2.970 14.687 1.00 48.66 78 ILE A CA 1
ATOM 631 C C . ILE A 1 78 ? -6.450 2.780 13.259 1.00 48.66 78 ILE A C 1
ATOM 633 O O . ILE A 1 78 ? -5.617 3.527 12.745 1.00 48.66 78 ILE A O 1
ATOM 637 N N . TYR A 1 79 ? -7.040 1.776 12.613 1.00 52.59 79 TYR A N 1
ATOM 638 C CA . TYR A 1 79 ? -7.431 1.878 11.217 1.00 52.59 79 TYR A CA 1
ATOM 639 C C . TYR A 1 79 ? -8.254 3.154 11.087 1.00 52.59 79 TYR A C 1
ATOM 641 O O . TYR A 1 79 ? -9.460 3.166 11.311 1.00 52.59 79 TYR A O 1
ATOM 649 N N . ASP A 1 80 ? -7.604 4.264 10.772 1.00 49.97 80 ASP A N 1
ATOM 650 C CA . ASP A 1 80 ? -8.340 5.438 10.331 1.00 49.97 80 ASP A CA 1
ATOM 651 C C . ASP A 1 80 ? -8.608 5.136 8.870 1.00 49.97 80 ASP A C 1
ATOM 653 O O . ASP A 1 80 ? -7.837 5.501 7.980 1.00 49.97 80 ASP A O 1
ATOM 657 N N . ILE A 1 81 ? -9.646 4.329 8.638 1.00 53.28 81 ILE A N 1
ATOM 658 C CA . ILE A 1 81 ? -10.269 4.290 7.329 1.00 53.28 81 ILE A CA 1
ATOM 659 C C . ILE A 1 81 ? -10.855 5.662 7.184 1.00 53.28 81 ILE A C 1
ATOM 661 O O . ILE A 1 81 ? -11.981 5.936 7.603 1.00 53.28 81 ILE A O 1
ATOM 665 N N . VAL A 1 82 ? -10.063 6.526 6.577 1.00 53.56 82 VAL A N 1
ATOM 666 C CA . VAL A 1 82 ? -10.542 7.855 6.355 1.00 53.56 82 VAL A CA 1
ATOM 667 C C . VAL A 1 82 ? -11.090 8.008 4.969 1.00 53.56 82 VAL A C 1
ATOM 669 O O . VAL A 1 82 ? -10.391 8.221 3.981 1.00 53.56 82 VAL A O 1
ATOM 672 N N . HIS A 1 83 ? -12.409 7.856 4.942 1.00 50.69 83 HIS A N 1
ATOM 673 C CA . HIS A 1 83 ? -13.255 8.249 3.850 1.00 50.69 83 HIS A CA 1
ATOM 674 C C . HIS A 1 83 ? -13.376 9.775 3.860 1.00 50.69 83 HIS A C 1
ATOM 676 O O . HIS A 1 83 ? -14.289 10.361 4.444 1.00 50.69 83 HIS A O 1
ATOM 682 N N . TYR A 1 84 ? -12.416 10.435 3.224 1.00 54.69 84 TYR A N 1
ATOM 683 C CA . TYR A 1 84 ? -12.512 11.865 2.977 1.00 54.69 84 TYR A CA 1
ATOM 684 C C . TYR A 1 84 ? -13.167 12.114 1.625 1.00 54.69 84 TYR A C 1
ATOM 686 O O . TYR A 1 84 ? -12.902 11.417 0.643 1.00 54.69 84 TYR A O 1
ATOM 694 N N . ASN A 1 85 ? -13.964 13.183 1.546 1.00 52.56 85 ASN A N 1
ATOM 695 C CA . ASN A 1 85 ? -14.598 13.648 0.306 1.00 52.56 85 ASN A CA 1
ATOM 696 C C . ASN A 1 85 ? -13.589 13.981 -0.812 1.00 52.56 85 ASN A C 1
ATOM 698 O O . ASN A 1 85 ? -13.967 14.247 -1.954 1.00 52.56 85 ASN A O 1
ATOM 702 N N . CYS A 1 86 ? -12.289 13.920 -0.518 1.00 53.94 86 CYS A N 1
ATOM 703 C CA . CYS A 1 86 ? -11.250 13.962 -1.518 1.00 53.94 86 CYS A CA 1
ATOM 704 C C . CYS A 1 86 ? -11.121 12.667 -2.305 1.00 53.94 86 CYS A C 1
ATOM 706 O O . CYS A 1 86 ? -10.464 11.702 -1.915 1.00 53.94 86 CYS A O 1
ATOM 708 N N . LYS A 1 87 ? -11.697 12.724 -3.507 1.00 59.59 87 LYS A N 1
ATOM 709 C CA . LYS A 1 87 ? -11.447 11.789 -4.603 1.00 59.59 87 LYS A CA 1
ATOM 710 C C . LYS A 1 87 ? -11.864 10.356 -4.336 1.00 59.59 87 LYS A C 1
ATOM 712 O O . LYS A 1 87 ? -11.313 9.477 -4.992 1.00 59.59 87 LYS A O 1
ATOM 717 N N . LYS A 1 88 ? -12.861 10.112 -3.470 1.00 73.25 88 LYS A N 1
ATOM 718 C CA . LYS A 1 88 ? -13.383 8.749 -3.338 1.00 73.25 88 LYS A CA 1
ATOM 719 C C . LYS A 1 88 ? -12.224 7.804 -2.965 1.00 73.25 88 LYS A C 1
ATOM 721 O O . LYS A 1 88 ? -11.883 6.891 -3.704 1.00 73.25 88 LYS A O 1
ATOM 726 N N . THR A 1 89 ? -11.525 8.116 -1.881 1.00 78.00 89 THR A N 1
ATOM 727 C CA . THR A 1 89 ? -10.272 7.443 -1.521 1.00 78.00 89 THR A CA 1
ATOM 728 C C . THR A 1 89 ? -10.410 6.840 -0.133 1.00 78.00 89 THR A C 1
ATOM 730 O O . THR A 1 89 ? -11.048 7.441 0.730 1.00 78.00 89 THR A O 1
ATOM 733 N N . ILE A 1 90 ? -9.800 5.678 0.085 1.00 82.56 90 ILE A N 1
ATOM 734 C CA . ILE A 1 90 ? -9.674 5.073 1.414 1.00 82.56 90 ILE A CA 1
ATOM 735 C C . ILE A 1 90 ? -8.200 4.861 1.720 1.00 82.56 90 ILE A C 1
ATOM 737 O O . ILE A 1 90 ? -7.482 4.301 0.893 1.00 82.56 90 ILE A O 1
ATOM 741 N N . CYS A 1 91 ? -7.775 5.316 2.898 1.00 83.75 91 CYS A N 1
ATOM 742 C CA . CYS A 1 91 ? -6.437 5.115 3.443 1.00 83.75 91 CYS A CA 1
ATOM 743 C C . CYS A 1 91 ? -6.441 4.028 4.510 1.00 83.75 91 CYS A C 1
ATOM 745 O O . CYS A 1 91 ? -7.356 3.979 5.326 1.00 83.75 91 CYS A O 1
ATOM 747 N N . PHE A 1 92 ? -5.366 3.253 4.571 1.00 83.94 92 PHE A N 1
ATOM 748 C CA . PHE A 1 92 ? -5.045 2.378 5.683 1.00 83.94 92 PHE A CA 1
ATOM 749 C C . PHE A 1 92 ? -3.643 2.721 6.193 1.00 83.94 92 PHE A C 1
ATOM 751 O O . PHE A 1 92 ? -2.658 2.677 5.450 1.00 83.94 92 PHE A O 1
ATOM 758 N N . ALA A 1 93 ? -3.550 3.094 7.466 1.00 78.81 93 ALA A N 1
ATOM 759 C CA . ALA A 1 93 ? -2.274 3.328 8.134 1.00 78.81 93 ALA A CA 1
ATOM 760 C C . ALA A 1 93 ? -1.687 2.006 8.661 1.00 78.81 93 ALA A C 1
ATOM 762 O O . ALA A 1 93 ? -2.422 1.057 8.930 1.00 78.81 93 ALA A O 1
ATOM 763 N N . SER A 1 94 ? -0.363 1.954 8.821 1.00 71.12 94 SER A N 1
ATOM 764 C CA . SER A 1 94 ? 0.299 0.821 9.483 1.00 71.12 94 SER A CA 1
ATOM 765 C C . SER A 1 94 ? 0.010 0.817 10.990 1.00 71.12 94 SER A C 1
ATOM 767 O O . SER A 1 94 ? -0.140 1.876 11.598 1.00 71.12 94 SER A O 1
ATOM 769 N N . LEU A 1 95 ? -0.029 -0.377 11.588 1.00 71.19 95 LEU A N 1
ATOM 770 C CA . LEU A 1 95 ? -0.424 -0.613 12.980 1.00 71.19 95 LEU A CA 1
ATOM 771 C C . LEU A 1 95 ? 0.538 -0.054 14.034 1.00 71.19 95 LEU A C 1
ATOM 773 O O . LEU A 1 95 ? 0.128 0.183 15.164 1.00 71.19 95 LEU A O 1
ATOM 777 N N . TRP A 1 96 ? 1.817 0.117 13.704 1.00 66.62 96 TRP A N 1
ATOM 778 C CA . TRP A 1 96 ? 2.845 0.469 14.692 1.00 66.62 96 TRP A CA 1
ATOM 779 C C . TRP A 1 96 ? 3.409 1.878 14.536 1.00 66.62 96 TRP A C 1
ATOM 781 O O . TRP A 1 96 ? 4.273 2.270 15.318 1.00 66.62 96 TRP A O 1
ATOM 791 N N . ASN A 1 97 ? 2.944 2.642 13.546 1.00 66.62 97 ASN A N 1
ATOM 792 C CA . ASN A 1 97 ? 3.529 3.936 13.218 1.00 66.62 97 ASN A CA 1
ATOM 793 C C . ASN A 1 97 ? 2.517 5.072 13.422 1.00 66.62 97 ASN A C 1
ATOM 795 O O . ASN A 1 97 ? 1.926 5.583 12.472 1.00 66.62 97 ASN A O 1
ATOM 799 N N . GLU A 1 98 ? 2.307 5.442 14.689 1.00 62.97 98 GLU A N 1
ATOM 800 C CA . GLU A 1 98 ? 1.490 6.603 15.082 1.00 62.97 98 GLU A CA 1
ATOM 801 C C . GLU A 1 98 ? 2.054 7.913 14.497 1.00 62.97 98 GLU A C 1
ATOM 803 O O . GLU A 1 98 ? 1.283 8.804 14.140 1.00 62.97 98 GLU A O 1
ATOM 808 N N . ASP A 1 99 ? 3.375 7.986 14.286 1.00 65.44 99 ASP A N 1
ATOM 809 C CA . ASP A 1 99 ? 4.082 9.151 13.726 1.00 65.44 99 ASP A CA 1
ATOM 810 C C . ASP A 1 99 ? 3.787 9.382 12.233 1.00 65.44 99 ASP A C 1
ATOM 812 O O . ASP A 1 99 ? 4.098 10.434 11.671 1.00 65.44 99 ASP A O 1
ATOM 816 N N . HIS A 1 100 ? 3.128 8.430 11.566 1.00 71.69 100 HIS A N 1
ATOM 817 C CA . HIS A 1 100 ? 2.571 8.634 10.229 1.00 71.69 100 HIS A CA 1
ATOM 818 C C . HIS A 1 100 ? 1.328 9.532 10.225 1.00 71.69 100 HIS A C 1
ATOM 820 O O . HIS A 1 100 ? 0.712 9.721 9.171 1.00 71.69 100 HIS A O 1
ATOM 826 N N . ARG A 1 101 ? 0.959 10.111 11.371 1.00 75.50 101 ARG A N 1
ATOM 827 C CA . ARG A 1 101 ? -0.051 11.159 11.467 1.00 75.50 101 ARG A CA 1
ATOM 828 C C . ARG A 1 101 ? 0.519 12.402 12.110 1.00 75.50 101 ARG A C 1
ATOM 830 O O . ARG A 1 101 ? 1.201 12.341 13.125 1.00 75.50 101 ARG A O 1
ATOM 837 N N . ARG A 1 102 ? 0.169 13.547 11.539 1.00 77.94 102 ARG A N 1
ATOM 838 C CA . ARG A 1 102 ? 0.428 14.854 12.136 1.00 77.94 102 ARG A CA 1
ATOM 839 C C . ARG A 1 102 ? -0.871 15.633 12.208 1.00 77.94 102 ARG A C 1
ATOM 841 O O . ARG A 1 102 ? -1.653 15.638 11.255 1.00 77.94 102 ARG A O 1
ATOM 848 N N . HIS A 1 103 ? -1.109 16.235 13.366 1.00 81.56 103 HIS A N 1
ATOM 849 C CA . HIS A 1 103 ? -2.300 17.015 13.667 1.00 81.56 103 HIS A CA 1
ATOM 850 C C . HIS A 1 103 ? -1.874 18.409 14.090 1.00 81.56 103 HIS A C 1
ATOM 852 O O . HIS A 1 103 ? -1.100 18.542 15.034 1.00 81.56 103 HIS A O 1
ATOM 858 N N . ASP A 1 104 ? -2.425 19.419 13.422 1.00 81.00 104 ASP A N 1
ATOM 859 C CA . ASP A 1 104 ? -2.273 20.826 13.792 1.00 81.00 104 ASP A CA 1
ATOM 860 C C . ASP A 1 104 ? -0.795 21.258 13.909 1.00 81.00 104 ASP A C 1
ATOM 862 O O . ASP A 1 104 ? -0.404 21.996 14.810 1.00 81.00 104 ASP A O 1
ATOM 866 N N . ASP A 1 105 ? 0.049 20.747 13.004 1.00 81.88 105 ASP A N 1
ATOM 867 C CA . ASP A 1 105 ? 1.496 20.973 13.014 1.00 81.88 105 ASP A CA 1
ATOM 868 C C . ASP A 1 105 ? 1.847 22.287 12.282 1.00 81.88 105 ASP A C 1
ATOM 870 O O . ASP A 1 105 ? 1.550 22.419 11.088 1.00 81.88 105 ASP A O 1
ATOM 874 N N . PRO A 1 106 ? 2.511 23.263 12.937 1.00 83.00 106 PRO A N 1
ATOM 875 C CA . PRO A 1 106 ? 2.905 24.530 12.315 1.00 83.00 106 PRO A CA 1
ATOM 876 C C . PRO A 1 106 ? 3.751 24.377 11.045 1.00 83.00 106 PRO A C 1
ATOM 878 O O . PRO A 1 106 ? 3.630 25.189 10.126 1.00 83.00 106 PRO A O 1
ATOM 881 N N . ILE A 1 107 ? 4.592 23.341 10.963 1.00 84.38 107 ILE A N 1
ATOM 882 C CA . ILE A 1 107 ? 5.392 23.055 9.766 1.00 84.38 107 ILE A CA 1
ATOM 883 C C . ILE A 1 107 ? 4.459 22.718 8.605 1.00 84.38 107 ILE A C 1
ATOM 885 O O . ILE A 1 107 ? 4.648 23.220 7.498 1.00 84.38 107 ILE A O 1
ATOM 889 N N . ASP A 1 108 ? 3.411 21.936 8.863 1.00 83.25 108 ASP A N 1
ATOM 890 C CA . ASP A 1 108 ? 2.432 21.580 7.841 1.00 83.25 108 ASP A CA 1
ATOM 891 C C . ASP A 1 108 ? 1.643 22.785 7.350 1.00 83.25 108 ASP A C 1
ATOM 893 O O . ASP A 1 108 ? 1.414 22.897 6.147 1.00 83.25 108 ASP A O 1
ATOM 897 N N . TYR A 1 109 ? 1.299 23.724 8.232 1.00 83.19 109 TYR A N 1
ATOM 898 C CA . TYR A 1 109 ? 0.725 25.000 7.804 1.00 83.19 109 TYR A CA 1
ATOM 899 C C . TYR A 1 109 ? 1.666 25.777 6.902 1.00 83.19 109 TYR A C 1
ATOM 901 O O . TYR A 1 109 ? 1.255 26.220 5.833 1.00 83.19 109 TYR A O 1
ATOM 909 N N . HIS A 1 110 ? 2.919 25.955 7.322 1.00 84.56 110 HIS A N 1
ATOM 910 C CA . HIS A 1 110 ? 3.888 26.716 6.544 1.00 84.56 110 HIS A CA 1
ATOM 911 C C . HIS A 1 110 ? 4.135 26.086 5.174 1.00 84.56 110 HIS A C 1
ATOM 913 O O . HIS A 1 110 ? 4.160 26.806 4.179 1.00 84.56 110 HIS A O 1
ATOM 919 N N . GLU A 1 111 ? 4.259 24.761 5.099 1.00 83.38 111 GLU A N 1
ATOM 920 C CA . GLU A 1 111 ? 4.384 24.042 3.832 1.00 83.38 111 GLU A CA 1
ATOM 921 C C . GLU A 1 111 ? 3.165 24.256 2.934 1.00 83.38 111 GLU A C 1
ATOM 923 O O . GLU A 1 111 ? 3.309 24.629 1.770 1.00 83.38 111 GLU A O 1
ATOM 928 N N . GLU A 1 112 ? 1.958 24.037 3.455 1.00 83.25 112 GLU A N 1
ATOM 929 C CA . GLU A 1 112 ? 0.736 24.147 2.661 1.00 83.25 112 GLU A CA 1
ATOM 930 C C . GLU A 1 112 ? 0.475 25.589 2.201 1.00 83.25 112 GLU A C 1
ATOM 932 O O . GLU A 1 112 ? 0.118 25.804 1.040 1.00 83.25 112 GLU A O 1
ATOM 937 N N . CYS A 1 113 ? 0.723 26.578 3.064 1.00 81.19 113 CYS A N 1
ATOM 938 C CA . CYS A 1 113 ? 0.646 27.997 2.723 1.00 81.19 113 CYS A CA 1
ATOM 939 C C . CYS A 1 113 ? 1.700 28.384 1.678 1.00 81.19 113 CYS A C 1
ATOM 941 O O . CYS A 1 113 ? 1.366 29.037 0.692 1.00 81.19 113 CYS A O 1
ATOM 943 N N . ALA A 1 114 ? 2.949 27.930 1.820 1.00 84.00 114 ALA A N 1
ATOM 944 C CA . ALA A 1 114 ? 4.005 28.222 0.851 1.00 84.00 114 ALA A CA 1
ATOM 945 C C . ALA A 1 114 ? 3.711 27.621 -0.534 1.00 84.00 114 ALA A C 1
ATOM 947 O O . ALA A 1 114 ? 4.037 28.223 -1.563 1.00 84.00 114 ALA A O 1
ATOM 948 N N . ILE A 1 115 ? 3.089 26.437 -0.591 1.00 80.81 115 ILE A N 1
ATOM 949 C CA . ILE A 1 115 ? 2.638 25.849 -1.859 1.00 80.81 115 ILE A CA 1
ATOM 950 C C . ILE A 1 115 ? 1.476 26.670 -2.441 1.00 80.81 115 ILE A C 1
ATOM 952 O O . ILE A 1 115 ? 1.474 26.933 -3.648 1.00 80.81 115 ILE A O 1
ATOM 956 N N . ALA A 1 116 ? 0.535 27.116 -1.601 1.00 78.31 116 ALA A N 1
ATOM 957 C CA . ALA A 1 116 ? -0.581 27.971 -2.008 1.00 78.31 116 ALA A CA 1
ATOM 958 C C . ALA A 1 116 ? -0.122 29.303 -2.613 1.00 78.31 116 ALA A C 1
ATOM 960 O O . ALA A 1 116 ? -0.623 29.721 -3.654 1.00 78.31 116 ALA A O 1
ATOM 961 N N . GLU A 1 117 ? 0.880 29.940 -2.013 1.00 78.12 117 GLU A N 1
ATOM 962 C CA . GLU A 1 117 ? 1.445 31.199 -2.506 1.00 78.12 117 GLU A CA 1
ATOM 963 C C . GLU A 1 117 ? 2.138 31.041 -3.865 1.00 78.12 117 GLU A C 1
ATOM 965 O O . GLU A 1 117 ? 1.991 31.884 -4.753 1.00 78.12 117 GLU A O 1
ATOM 970 N N . LYS A 1 118 ? 2.887 29.947 -4.053 1.00 80.12 118 LYS A N 1
ATOM 971 C CA . LYS A 1 118 ? 3.641 29.695 -5.292 1.00 80.12 118 LYS A CA 1
ATOM 972 C C . LYS A 1 118 ? 2.763 29.238 -6.449 1.00 80.12 118 LYS A C 1
ATOM 974 O O . LYS A 1 118 ? 3.134 29.423 -7.608 1.00 80.12 118 LYS A O 1
ATOM 979 N N . ASN A 1 119 ? 1.619 28.631 -6.163 1.00 74.44 119 ASN A N 1
ATOM 980 C CA . ASN A 1 119 ? 0.731 28.087 -7.173 1.00 74.44 119 ASN A CA 1
ATOM 981 C C . ASN A 1 119 ? -0.644 28.746 -7.054 1.00 74.44 119 ASN A C 1
ATOM 983 O O . ASN A 1 119 ? -1.465 28.343 -6.246 1.00 74.44 119 ASN A O 1
ATOM 987 N N . LYS A 1 120 ? -0.927 29.731 -7.914 1.00 61.22 120 LYS A N 1
ATOM 988 C CA . LYS A 1 120 ? -2.195 30.490 -7.898 1.00 61.22 120 LYS A CA 1
ATOM 989 C C . LYS A 1 120 ? -3.458 29.627 -8.075 1.00 61.22 120 LYS A C 1
ATOM 991 O O . LYS A 1 120 ? -4.549 30.095 -7.775 1.00 61.22 120 LYS A O 1
ATOM 996 N N . ASN A 1 121 ? -3.316 28.384 -8.542 1.00 61.03 121 ASN A N 1
ATOM 997 C CA . ASN A 1 121 ? -4.406 27.408 -8.661 1.00 61.03 121 ASN A CA 1
ATOM 998 C C . ASN A 1 121 ? -4.489 26.448 -7.462 1.00 61.03 121 ASN A C 1
ATOM 1000 O O . ASN A 1 121 ? -5.277 25.502 -7.473 1.00 61.03 121 ASN A O 1
ATOM 1004 N N . TYR A 1 122 ? -3.655 26.647 -6.445 1.00 60.03 122 TYR A N 1
ATOM 1005 C CA . TYR A 1 122 ? -3.582 25.805 -5.268 1.00 60.03 122 TYR A CA 1
ATOM 1006 C C . TYR A 1 122 ? -4.480 26.361 -4.171 1.00 60.03 122 TYR A C 1
ATOM 1008 O O . TYR A 1 122 ? -4.265 27.444 -3.636 1.00 60.03 122 TYR A O 1
ATOM 1016 N N . SER A 1 123 ? -5.511 25.597 -3.835 1.00 64.88 123 SER A N 1
ATOM 1017 C CA . SER A 1 123 ? -6.394 25.895 -2.714 1.00 64.88 123 SER A CA 1
ATOM 1018 C C . SER A 1 123 ? -6.021 25.035 -1.512 1.00 64.88 123 SER A C 1
ATOM 1020 O O . SER A 1 123 ? -5.820 23.832 -1.689 1.00 64.88 123 SER A O 1
ATOM 1022 N N . LEU A 1 124 ? -6.026 25.621 -0.311 1.00 72.00 124 LEU A N 1
ATOM 1023 C CA . LEU A 1 124 ? -5.972 24.905 0.970 1.00 72.00 124 LEU A CA 1
ATOM 1024 C C . LEU A 1 124 ? -7.251 24.069 1.135 1.00 72.00 124 LEU A C 1
ATOM 1026 O O . LEU A 1 124 ? -8.237 24.498 1.729 1.00 72.00 124 LEU A O 1
ATOM 1030 N N . LYS A 1 125 ? -7.271 22.911 0.485 1.00 74.00 125 LYS A N 1
ATOM 1031 C CA . LYS A 1 125 ? -8.359 21.939 0.502 1.00 74.00 125 LYS A CA 1
ATOM 1032 C C . LYS A 1 125 ? -7.781 20.580 0.835 1.00 74.00 125 LYS A C 1
ATOM 1034 O O . LYS A 1 125 ? -6.575 20.352 0.710 1.00 74.00 125 LYS A O 1
ATOM 1039 N N . ASP A 1 126 ? -8.672 19.683 1.222 1.00 78.25 126 ASP A N 1
ATOM 1040 C CA . ASP A 1 126 ? -8.361 18.271 1.323 1.00 78.25 126 ASP A CA 1
ATOM 1041 C C . ASP A 1 126 ? -7.681 17.796 0.024 1.00 78.25 126 ASP A C 1
ATOM 1043 O O . ASP A 1 126 ? -7.983 18.273 -1.079 1.00 78.25 126 ASP A O 1
ATOM 1047 N N . LYS A 1 127 ? -6.728 16.872 0.137 1.00 78.94 127 LYS A N 1
ATOM 1048 C CA . LYS A 1 127 ? -6.018 16.302 -1.008 1.00 78.94 127 LYS A CA 1
ATOM 1049 C C . LYS A 1 127 ? -5.424 14.940 -0.684 1.00 78.94 127 LYS A C 1
ATOM 1051 O O . LYS A 1 127 ? -5.148 14.596 0.461 1.00 78.94 127 LYS A O 1
ATOM 1056 N N . VAL A 1 128 ? -5.164 14.205 -1.759 1.00 83.38 128 VAL A N 1
ATOM 1057 C CA . VAL A 1 128 ? -4.437 12.937 -1.750 1.00 83.38 128 VAL A CA 1
ATOM 1058 C C . VAL A 1 128 ? -3.261 13.065 -2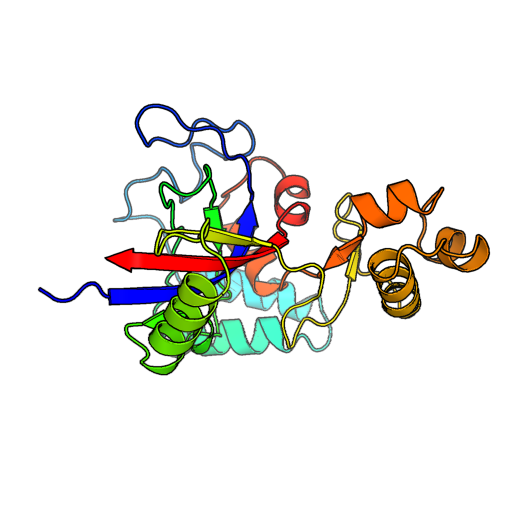.704 1.00 83.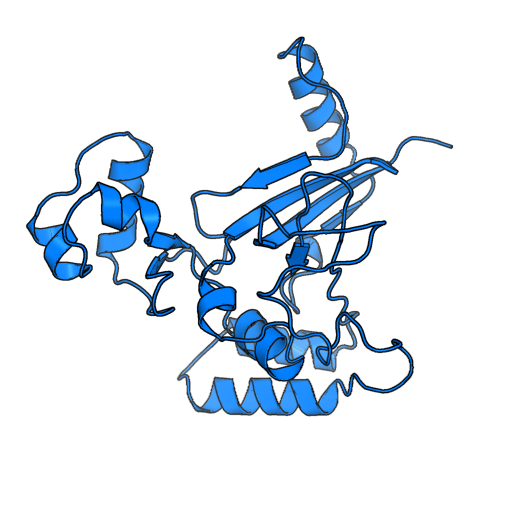38 128 VAL A C 1
ATOM 1060 O O . VAL A 1 128 ? -3.456 13.366 -3.889 1.00 83.38 128 VAL A O 1
ATOM 1063 N N . LEU A 1 129 ? -2.056 12.838 -2.188 1.00 86.19 129 LEU A N 1
ATOM 1064 C CA . LEU A 1 129 ? -0.822 12.748 -2.955 1.00 86.19 129 LEU A CA 1
ATOM 1065 C C . LEU A 1 129 ? -0.377 11.287 -3.016 1.00 86.19 129 LEU A C 1
ATOM 1067 O O . LEU A 1 129 ? -0.003 10.712 -1.998 1.00 86.19 129 LEU A O 1
ATOM 1071 N N . LEU A 1 130 ? -0.383 10.702 -4.212 1.00 88.06 130 LEU A N 1
ATOM 1072 C CA . LEU A 1 130 ? 0.176 9.371 -4.437 1.00 88.06 130 LEU A CA 1
ATOM 1073 C C . LEU A 1 130 ? 1.700 9.431 -4.408 1.00 88.06 130 LEU A C 1
ATOM 1075 O O . LEU A 1 130 ? 2.311 10.248 -5.098 1.00 88.06 130 LEU A O 1
ATOM 1079 N N . LEU A 1 131 ? 2.308 8.524 -3.656 1.00 88.88 131 LEU A N 1
ATOM 1080 C CA . LEU A 1 131 ? 3.747 8.349 -3.631 1.00 88.88 131 LEU A CA 1
ATOM 1081 C C . LEU A 1 131 ? 4.155 7.320 -4.691 1.00 88.88 131 LEU A C 1
ATOM 1083 O O . LEU A 1 131 ? 3.534 6.268 -4.877 1.00 88.88 131 LEU A O 1
ATOM 1087 N N . ASN A 1 132 ? 5.223 7.642 -5.417 1.00 83.38 132 ASN A N 1
ATOM 1088 C CA . ASN A 1 132 ? 5.807 6.753 -6.424 1.00 83.38 132 ASN A CA 1
ATOM 1089 C C . ASN A 1 132 ? 6.907 5.853 -5.847 1.00 83.38 132 ASN A C 1
ATOM 1091 O O . ASN A 1 132 ? 7.408 4.982 -6.554 1.00 83.38 132 ASN A O 1
ATOM 1095 N N . SER A 1 133 ? 7.275 6.048 -4.583 1.00 86.00 133 SER A N 1
ATOM 1096 C CA . SER A 1 133 ? 8.317 5.313 -3.869 1.00 86.00 133 SER A CA 1
ATOM 1097 C C . SER A 1 133 ? 7.751 4.618 -2.634 1.00 86.00 133 SER A C 1
ATOM 1099 O O . SER A 1 133 ? 6.678 4.976 -2.145 1.00 86.00 133 SER A O 1
ATOM 1101 N N . GLY A 1 134 ? 8.496 3.637 -2.124 1.00 85.19 134 GLY A N 1
ATOM 1102 C CA . GLY A 1 134 ? 8.229 3.053 -0.811 1.00 85.19 134 GLY A CA 1
ATOM 1103 C C . GLY A 1 134 ? 8.319 4.083 0.307 1.00 85.19 134 GLY A C 1
ATOM 1104 O O . GLY A 1 134 ? 9.013 5.094 0.189 1.00 85.19 134 GLY A O 1
ATOM 1105 N N . ILE A 1 135 ? 7.594 3.800 1.383 1.00 84.81 135 ILE A N 1
ATOM 1106 C CA . ILE A 1 135 ? 7.640 4.541 2.641 1.00 84.81 135 ILE A CA 1
ATOM 1107 C C . ILE A 1 135 ? 8.605 3.795 3.554 1.00 84.81 135 ILE A C 1
ATOM 1109 O O . ILE A 1 135 ? 8.495 2.579 3.668 1.00 84.81 135 ILE A O 1
ATOM 1113 N N . TYR A 1 136 ? 9.541 4.486 4.202 1.00 80.94 136 TYR A N 1
ATOM 1114 C CA . TYR A 1 136 ? 10.442 3.851 5.167 1.00 80.94 136 TYR A CA 1
ATOM 1115 C C . TYR A 1 136 ? 9.653 3.169 6.309 1.00 80.94 136 TYR A C 1
ATOM 1117 O O . TYR A 1 136 ? 8.690 3.757 6.798 1.00 80.94 136 TYR A O 1
ATOM 1125 N N . PRO A 1 137 ? 10.040 1.957 6.761 1.00 78.94 137 PRO A N 1
ATOM 1126 C CA . PRO A 1 137 ? 11.185 1.142 6.325 1.00 78.94 137 PRO A CA 1
ATOM 1127 C C . PRO A 1 137 ? 10.917 0.241 5.105 1.00 78.94 137 PRO A C 1
ATOM 1129 O O . PRO A 1 137 ? 11.814 -0.461 4.647 1.00 78.94 137 PRO A O 1
ATOM 1132 N N . PHE A 1 138 ? 9.717 0.282 4.530 1.00 83.38 138 PHE A N 1
ATOM 1133 C CA . PHE A 1 138 ? 9.274 -0.492 3.359 1.00 83.38 138 PHE A CA 1
ATOM 1134 C C . PHE A 1 138 ? 9.794 0.081 2.034 1.00 83.38 138 PHE A C 1
ATOM 1136 O O . PHE A 1 138 ? 9.070 0.210 1.043 1.00 83.38 138 PHE A O 1
ATOM 1143 N N . LEU A 1 139 ? 11.076 0.443 2.004 1.00 84.38 139 LEU A N 1
ATOM 1144 C CA . LEU A 1 139 ? 11.766 0.869 0.794 1.00 84.38 139 LEU A CA 1
ATOM 1145 C C . LEU A 1 139 ? 12.017 -0.373 -0.062 1.00 84.38 139 LEU A C 1
ATOM 1147 O O . LEU A 1 139 ? 13.061 -0.997 0.038 1.00 84.38 139 LEU A O 1
ATOM 1151 N N . SER A 1 140 ? 11.024 -0.796 -0.836 1.00 90.69 140 SER A N 1
ATOM 1152 C CA . SER A 1 140 ? 11.129 -1.881 -1.814 1.00 90.69 140 SER A CA 1
ATOM 1153 C C . SER A 1 140 ? 9.925 -1.838 -2.760 1.00 90.69 140 SER A C 1
ATOM 1155 O O . SER A 1 140 ? 9.009 -1.031 -2.574 1.00 90.69 140 SER A O 1
ATOM 1157 N N . TYR A 1 141 ? 9.920 -2.702 -3.773 1.00 94.25 141 TYR A N 1
ATOM 1158 C CA . TYR A 1 141 ? 8.858 -2.788 -4.773 1.00 94.25 141 TYR A CA 1
ATOM 1159 C C . TYR A 1 141 ? 8.331 -4.215 -4.900 1.00 94.25 141 TYR A C 1
ATOM 1161 O O . TYR A 1 141 ? 9.013 -5.183 -4.571 1.00 94.25 141 TYR A O 1
ATOM 1169 N N . MET A 1 142 ? 7.105 -4.331 -5.385 1.00 95.00 142 MET A N 1
ATOM 1170 C CA . MET A 1 142 ? 6.409 -5.578 -5.660 1.00 95.00 142 MET A CA 1
ATOM 1171 C C . MET A 1 142 ? 5.700 -5.493 -7.014 1.00 95.00 142 MET A C 1
ATOM 1173 O O . MET A 1 142 ? 5.429 -4.399 -7.517 1.00 95.00 142 MET A O 1
ATOM 1177 N N . ASP A 1 143 ? 5.378 -6.649 -7.583 1.00 95.06 143 ASP A N 1
ATOM 1178 C CA . ASP A 1 143 ? 4.424 -6.745 -8.686 1.00 95.06 143 ASP A CA 1
ATOM 1179 C C . ASP A 1 143 ? 2.998 -6.689 -8.120 1.00 95.06 143 ASP A C 1
ATOM 1181 O O . ASP A 1 143 ? 2.568 -7.599 -7.411 1.00 95.06 143 ASP A O 1
ATOM 1185 N N . SER A 1 144 ? 2.252 -5.629 -8.431 1.00 94.00 144 SER A N 1
ATOM 1186 C CA . SER A 1 144 ? 0.899 -5.401 -7.911 1.00 94.00 144 SER A CA 1
ATOM 1187 C C . SER A 1 144 ? -0.140 -6.414 -8.389 1.00 94.00 144 SER A C 1
ATOM 1189 O O . SER A 1 144 ? -1.229 -6.476 -7.827 1.00 94.00 144 SER A O 1
ATOM 1191 N N . ARG A 1 145 ? 0.181 -7.240 -9.390 1.00 93.31 145 ARG A N 1
ATOM 1192 C CA . ARG A 1 145 ? -0.696 -8.327 -9.852 1.00 93.31 145 ARG A CA 1
ATOM 1193 C C . ARG A 1 145 ? -0.656 -9.536 -8.929 1.00 93.31 145 ARG A C 1
ATOM 1195 O O . ARG A 1 145 ? -1.607 -10.304 -8.900 1.00 93.31 145 ARG A O 1
ATOM 1202 N N . THR A 1 146 ? 0.467 -9.736 -8.240 1.00 92.00 146 THR A N 1
ATOM 1203 C CA . THR A 1 146 ? 0.740 -10.962 -7.473 1.00 92.00 146 THR A CA 1
ATOM 1204 C C . THR A 1 146 ? 1.111 -10.698 -6.017 1.00 92.00 146 THR A C 1
ATOM 1206 O O . THR A 1 146 ? 1.134 -11.630 -5.221 1.00 92.00 146 THR A O 1
ATOM 1209 N N . GLY A 1 147 ? 1.469 -9.459 -5.669 1.00 90.75 147 GLY A N 1
ATOM 1210 C CA . GLY A 1 147 ? 2.041 -9.106 -4.370 1.00 90.75 147 GLY A CA 1
ATOM 1211 C C . GLY A 1 147 ? 3.484 -9.583 -4.181 1.00 90.75 147 GLY A C 1
ATOM 1212 O O . GLY A 1 147 ? 4.073 -9.360 -3.124 1.00 90.75 147 GLY A O 1
ATOM 1213 N N . LYS A 1 148 ? 4.093 -10.231 -5.186 1.00 92.44 148 LYS A N 1
ATOM 1214 C CA . LYS A 1 148 ? 5.453 -10.760 -5.071 1.00 92.44 148 LYS A CA 1
ATOM 1215 C C . LYS A 1 148 ? 6.458 -9.614 -4.994 1.00 92.44 148 LYS A C 1
ATOM 1217 O O . LYS A 1 148 ? 6.545 -8.789 -5.906 1.00 92.44 148 LYS A O 1
ATOM 1222 N N . LYS A 1 149 ? 7.258 -9.602 -3.925 1.00 92.06 149 LYS A N 1
ATOM 1223 C CA . LYS A 1 149 ? 8.380 -8.673 -3.764 1.00 92.06 149 LYS A CA 1
ATOM 1224 C C 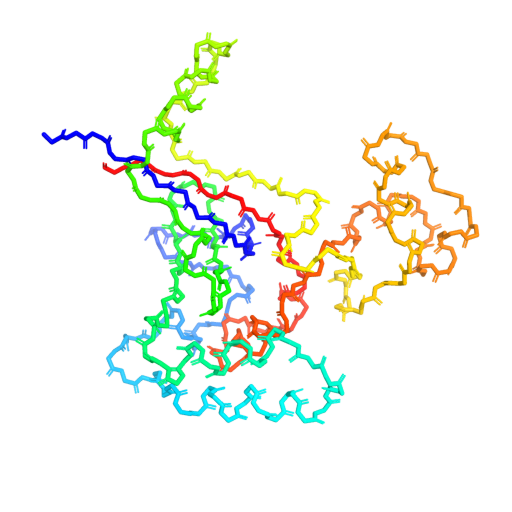. LYS A 1 149 ? 9.382 -8.857 -4.905 1.00 92.06 149 LYS A C 1
ATOM 1226 O O . LYS A 1 149 ? 9.770 -9.979 -5.235 1.00 92.06 149 LYS A O 1
ATOM 1231 N N . LEU A 1 150 ? 9.783 -7.746 -5.503 1.00 93.44 150 LEU A N 1
ATOM 1232 C CA . LEU A 1 150 ? 10.764 -7.705 -6.575 1.00 93.44 150 LEU A CA 1
ATOM 1233 C C . LEU A 1 150 ? 12.175 -7.592 -5.988 1.00 93.44 150 LEU A C 1
ATOM 1235 O O . LEU A 1 150 ? 12.370 -7.028 -4.910 1.00 93.44 150 LEU A O 1
ATOM 1239 N N . GLY A 1 151 ? 13.157 -8.143 -6.702 1.00 89.62 151 GLY A N 1
ATOM 1240 C CA . GLY A 1 151 ? 14.565 -8.076 -6.309 1.00 89.62 151 GLY A CA 1
ATOM 1241 C C . GLY A 1 151 ? 15.183 -6.686 -6.497 1.00 89.62 151 GLY A C 1
ATOM 1242 O O . GLY A 1 151 ? 14.527 -5.739 -6.932 1.00 89.62 151 GLY A O 1
ATOM 1243 N N . ASP A 1 152 ? 16.482 -6.581 -6.224 1.00 88.31 152 ASP A N 1
ATOM 1244 C CA . ASP A 1 152 ? 17.213 -5.305 -6.152 1.00 88.31 152 ASP A CA 1
ATOM 1245 C C . ASP A 1 152 ? 17.168 -4.474 -7.444 1.00 88.31 152 ASP A C 1
ATOM 1247 O O . ASP A 1 152 ? 17.149 -3.239 -7.404 1.00 88.31 152 ASP A O 1
ATOM 1251 N N . PHE A 1 153 ? 17.055 -5.134 -8.601 1.00 92.44 153 PHE A N 1
ATOM 1252 C CA . PHE A 1 153 ? 16.893 -4.475 -9.901 1.00 92.44 153 PHE A CA 1
ATOM 1253 C C . PHE A 1 153 ? 15.658 -3.562 -9.975 1.00 92.44 153 PHE A C 1
ATOM 1255 O O . PHE A 1 153 ? 15.631 -2.627 -10.778 1.00 92.44 153 PHE A O 1
ATOM 1262 N N . ALA A 1 154 ? 14.657 -3.766 -9.113 1.00 93.44 154 ALA A N 1
ATOM 1263 C CA . ALA A 1 154 ? 13.451 -2.949 -9.086 1.00 93.44 154 ALA A CA 1
ATOM 1264 C C . ALA A 1 154 ? 13.732 -1.481 -8.734 1.00 93.44 154 ALA A C 1
ATOM 1266 O O . ALA A 1 154 ? 13.098 -0.582 -9.285 1.00 93.44 154 ALA A O 1
ATOM 1267 N N . PHE A 1 155 ? 14.718 -1.204 -7.872 1.00 91.62 155 PHE A N 1
ATOM 1268 C CA . PHE A 1 155 ? 15.108 0.176 -7.564 1.00 91.62 155 PHE A CA 1
ATOM 1269 C C . PHE A 1 155 ? 15.680 0.889 -8.782 1.00 91.62 155 PHE A C 1
ATOM 1271 O O . PHE A 1 155 ? 15.322 2.037 -9.058 1.00 91.62 155 PHE A O 1
ATOM 1278 N N . HIS A 1 156 ? 16.550 0.196 -9.518 1.00 91.06 156 HIS A N 1
ATOM 1279 C CA . HIS A 1 156 ? 17.132 0.718 -10.743 1.00 91.06 156 HIS A CA 1
ATOM 1280 C C . HIS A 1 156 ? 16.041 0.994 -11.783 1.00 91.06 156 HIS A C 1
ATOM 1282 O O . HIS A 1 156 ? 15.939 2.119 -12.277 1.00 91.06 156 HIS A O 1
ATOM 1288 N N . ALA A 1 157 ? 15.162 0.017 -12.029 1.00 92.94 157 ALA A N 1
ATOM 1289 C CA . ALA A 1 157 ? 14.036 0.164 -12.946 1.00 92.94 157 ALA A CA 1
ATOM 1290 C C . ALA A 1 157 ? 13.118 1.332 -12.549 1.00 92.94 157 ALA A C 1
ATOM 1292 O O . ALA A 1 157 ? 12.759 2.155 -13.393 1.00 92.94 157 ALA A O 1
ATOM 1293 N N . LYS A 1 158 ? 12.783 1.476 -11.256 1.00 92.19 158 LYS A N 1
ATOM 1294 C CA . LYS A 1 158 ? 11.929 2.579 -10.793 1.00 92.19 158 LYS A CA 1
ATOM 1295 C C . LYS A 1 158 ? 12.590 3.938 -10.991 1.00 92.19 158 LYS A C 1
ATOM 1297 O O . LYS A 1 158 ? 11.907 4.888 -11.374 1.00 92.19 158 LYS A O 1
ATOM 1302 N N . ARG A 1 159 ? 13.904 4.040 -10.768 1.00 90.81 159 ARG A N 1
ATOM 1303 C CA . ARG A 1 159 ? 14.656 5.273 -11.031 1.00 90.81 159 ARG A CA 1
ATOM 1304 C C . ARG A 1 159 ? 14.538 5.681 -12.499 1.00 90.81 159 ARG A C 1
ATOM 1306 O O . ARG A 1 159 ? 14.194 6.829 -12.752 1.00 90.81 159 ARG A O 1
ATOM 1313 N N . LEU A 1 160 ? 14.759 4.747 -13.429 1.00 92.38 160 LEU A N 1
ATOM 1314 C CA . LEU A 1 160 ? 14.639 4.998 -14.872 1.00 92.38 160 LEU A CA 1
ATOM 1315 C C . LEU A 1 160 ? 13.217 5.424 -15.263 1.00 92.38 160 LEU A C 1
ATOM 1317 O O . LEU A 1 160 ? 13.028 6.411 -15.967 1.00 92.38 160 LEU A O 1
ATOM 1321 N N . ILE A 1 161 ? 12.198 4.740 -14.736 1.00 91.69 161 ILE A N 1
ATOM 1322 C CA . ILE A 1 161 ? 10.791 5.086 -14.987 1.00 91.69 161 ILE A CA 1
ATOM 1323 C C . ILE A 1 161 ? 10.470 6.506 -14.504 1.00 91.69 161 ILE A C 1
ATOM 1325 O O . ILE A 1 161 ? 9.781 7.254 -15.200 1.00 91.69 161 ILE A O 1
ATOM 1329 N N . ASN A 1 162 ? 10.969 6.890 -13.327 1.00 88.19 162 ASN A N 1
ATOM 1330 C CA . ASN A 1 162 ? 10.736 8.217 -12.761 1.00 88.19 162 ASN A CA 1
ATOM 1331 C C . ASN A 1 162 ? 11.460 9.328 -13.542 1.00 88.19 162 ASN A C 1
ATOM 1333 O O . ASN A 1 162 ? 10.966 10.452 -13.573 1.00 88.19 162 ASN A O 1
ATOM 1337 N N . THR A 1 163 ? 12.591 9.028 -14.192 1.00 89.75 163 THR A N 1
ATOM 1338 C CA . THR A 1 163 ? 13.309 9.963 -15.078 1.00 89.75 163 THR A CA 1
ATOM 1339 C C . THR A 1 163 ? 12.800 9.943 -16.523 1.00 89.75 163 THR A C 1
ATOM 1341 O O . THR A 1 163 ? 13.300 10.699 -17.354 1.00 89.75 163 THR A O 1
ATOM 1344 N N . GLY A 1 164 ? 11.800 9.112 -16.838 1.00 89.75 164 GLY A N 1
ATOM 1345 C CA . GLY A 1 164 ? 11.230 8.984 -18.184 1.00 89.75 164 GLY A CA 1
ATOM 1346 C C . GLY A 1 164 ? 12.082 8.160 -19.154 1.00 89.75 164 GLY A C 1
ATOM 1347 O O . GLY A 1 164 ? 11.852 8.209 -20.360 1.00 89.75 164 GLY A O 1
ATOM 1348 N N . GLN A 1 165 ? 13.059 7.413 -18.644 1.00 92.44 165 GLN A N 1
ATOM 1349 C CA . GLN A 1 165 ? 13.934 6.545 -19.424 1.00 92.44 165 GLN A CA 1
ATOM 1350 C C . GLN A 1 165 ? 13.320 5.150 -19.600 1.00 92.44 165 GLN A C 1
ATOM 1352 O O . GLN A 1 165 ? 12.488 4.710 -18.802 1.00 92.44 165 GLN A O 1
ATOM 1357 N N . GLN A 1 166 ? 13.738 4.447 -20.655 1.00 92.06 166 GLN A N 1
ATOM 1358 C CA . GLN A 1 166 ? 13.369 3.045 -20.849 1.00 92.06 166 GLN A CA 1
ATOM 1359 C C . GLN A 1 166 ? 14.195 2.134 -19.943 1.00 92.06 166 GLN A C 1
ATOM 1361 O O . GLN A 1 166 ? 15.377 2.382 -19.708 1.00 92.06 166 GLN A O 1
ATOM 1366 N N . VAL A 1 167 ? 13.550 1.085 -19.439 1.00 94.06 167 VAL A N 1
ATOM 1367 C CA . VAL A 1 167 ? 14.204 0.003 -18.702 1.00 94.06 167 VAL A CA 1
ATOM 1368 C C . VAL A 1 167 ? 14.732 -1.001 -19.722 1.00 94.06 167 VAL A C 1
ATOM 1370 O O . VAL A 1 167 ? 14.024 -1.339 -20.669 1.00 94.06 167 VAL A O 1
ATOM 1373 N N . ASP A 1 168 ? 15.971 -1.457 -19.547 1.00 94.44 168 ASP A N 1
ATOM 1374 C CA . ASP A 1 168 ? 16.590 -2.425 -20.449 1.00 94.44 168 ASP A CA 1
ATOM 1375 C C . ASP A 1 168 ? 15.889 -3.795 -20.402 1.00 94.44 168 ASP A C 1
ATOM 1377 O O . ASP A 1 168 ? 15.312 -4.192 -19.385 1.00 94.44 168 ASP A O 1
ATOM 1381 N N . GLU A 1 169 ? 15.958 -4.531 -21.513 1.00 94.94 169 GLU A N 1
ATOM 1382 C CA . GLU A 1 169 ? 15.276 -5.821 -21.686 1.00 94.94 169 GLU A CA 1
ATOM 1383 C C . GLU A 1 169 ? 15.708 -6.865 -20.650 1.00 94.94 169 GLU A C 1
ATOM 1385 O O . GLU A 1 169 ? 14.880 -7.641 -20.177 1.00 94.94 169 GLU A O 1
ATOM 1390 N N . HIS A 1 170 ? 16.983 -6.862 -20.248 1.00 93.94 170 HIS A N 1
ATOM 1391 C CA . HIS A 1 170 ? 17.492 -7.788 -19.239 1.00 93.94 170 HIS A CA 1
ATOM 1392 C C . HIS A 1 170 ? 16.852 -7.520 -17.871 1.00 93.94 170 HIS A C 1
ATOM 1394 O O . HIS A 1 170 ? 16.335 -8.442 -17.239 1.00 93.94 170 HIS A O 1
ATOM 1400 N N . THR A 1 171 ? 16.818 -6.261 -17.426 1.00 93.88 171 THR A N 1
ATOM 1401 C CA . THR A 1 171 ? 16.138 -5.870 -16.184 1.00 93.88 171 THR A CA 1
ATOM 1402 C C . THR A 1 171 ? 14.649 -6.218 -16.230 1.00 93.88 171 THR A C 1
ATOM 1404 O O . THR A 1 171 ? 14.116 -6.754 -15.258 1.00 93.88 171 THR A O 1
ATOM 1407 N N . LEU A 1 172 ? 13.971 -5.960 -17.353 1.00 95.06 172 LEU A N 1
ATOM 1408 C CA . LEU A 1 172 ? 12.557 -6.306 -17.529 1.00 95.06 172 LEU A CA 1
ATOM 1409 C C . LEU A 1 172 ? 12.320 -7.817 -17.426 1.00 95.06 172 LEU A C 1
ATOM 1411 O O . LEU A 1 172 ? 11.438 -8.241 -16.677 1.00 95.06 172 LEU A O 1
ATOM 1415 N N . ALA A 1 173 ? 13.151 -8.625 -18.087 1.00 93.94 173 ALA A N 1
ATOM 1416 C CA . ALA A 1 173 ? 13.071 -10.081 -18.039 1.00 93.94 173 ALA A CA 1
ATOM 1417 C C . ALA A 1 173 ? 13.303 -10.630 -16.621 1.00 93.94 173 ALA A C 1
ATOM 1419 O O . ALA A 1 173 ? 12.544 -11.484 -16.164 1.00 93.94 173 ALA A O 1
ATOM 1420 N N . VAL A 1 174 ? 14.298 -10.104 -15.896 1.00 94.44 174 VAL A N 1
ATOM 1421 C CA . VAL A 1 174 ? 14.584 -10.490 -14.501 1.00 94.44 174 VAL A CA 1
ATOM 1422 C C . VAL A 1 174 ? 13.420 -10.143 -13.571 1.00 94.44 174 VAL A C 1
ATOM 1424 O O . VAL A 1 174 ? 13.090 -10.916 -12.671 1.00 94.44 174 VAL A O 1
ATOM 1427 N N . LEU A 1 175 ? 12.786 -8.988 -13.782 1.00 94.56 175 LEU A N 1
ATOM 1428 C CA . LEU A 1 175 ? 11.639 -8.544 -12.989 1.00 94.56 175 LEU A CA 1
ATOM 1429 C C . LEU A 1 175 ? 10.312 -9.192 -13.419 1.00 94.56 175 LEU A C 1
ATOM 1431 O O . LEU A 1 175 ? 9.332 -9.087 -12.685 1.00 94.56 175 LEU A O 1
ATOM 1435 N N . GLY A 1 176 ? 10.273 -9.876 -14.565 1.00 94.81 176 GLY A N 1
ATOM 1436 C CA . GLY A 1 176 ? 9.073 -10.535 -15.086 1.00 94.81 176 GLY A CA 1
ATOM 1437 C C . GLY A 1 176 ? 8.079 -9.592 -15.775 1.00 94.81 176 GLY A C 1
ATOM 1438 O O . GLY A 1 176 ? 6.878 -9.870 -15.786 1.00 94.81 176 GLY A O 1
ATOM 1439 N N . PHE A 1 177 ? 8.558 -8.484 -16.345 1.00 96.06 177 PHE A N 1
ATOM 1440 C CA . PHE A 1 177 ? 7.755 -7.556 -17.145 1.00 96.06 177 PHE A CA 1
ATOM 1441 C C . PHE A 1 177 ? 8.109 -7.674 -18.631 1.00 96.06 177 PHE A C 1
ATOM 1443 O O . PHE A 1 177 ? 9.265 -7.875 -18.991 1.00 96.06 177 PHE A O 1
ATOM 1450 N N . LYS A 1 178 ? 7.111 -7.533 -19.503 1.00 94.94 178 LYS A N 1
ATOM 1451 C CA . LYS A 1 178 ? 7.262 -7.587 -20.963 1.00 94.94 178 LYS A CA 1
ATOM 1452 C C . LYS A 1 178 ? 7.903 -6.321 -21.507 1.00 94.94 178 LYS A C 1
ATOM 1454 O O . LYS A 1 178 ? 8.722 -6.387 -22.414 1.00 94.94 178 LYS A O 1
ATOM 1459 N N . ASP A 1 179 ? 7.501 -5.171 -20.975 1.00 95.31 179 ASP A N 1
ATOM 1460 C CA . ASP A 1 179 ? 7.974 -3.870 -21.427 1.00 95.31 179 ASP A CA 1
ATOM 1461 C C . ASP A 1 179 ? 8.014 -2.838 -20.284 1.00 95.31 179 ASP A C 1
ATOM 1463 O O . ASP A 1 179 ? 7.532 -3.054 -19.166 1.00 95.31 179 ASP A O 1
ATOM 1467 N N . THR A 1 180 ? 8.606 -1.674 -20.571 1.00 94.44 180 THR A N 1
ATOM 1468 C CA . THR A 1 180 ? 8.697 -0.563 -19.609 1.00 94.44 180 THR A CA 1
ATOM 1469 C C . THR A 1 180 ? 7.316 -0.035 -19.198 1.00 94.44 180 THR A C 1
ATOM 1471 O O . THR A 1 180 ? 7.162 0.478 -18.088 1.00 94.44 180 THR A O 1
ATOM 1474 N N . LYS A 1 181 ? 6.298 -0.142 -20.063 1.00 94.75 181 LYS A N 1
ATOM 1475 C CA . LYS A 1 181 ? 4.947 0.354 -19.778 1.00 94.75 181 LYS A CA 1
ATOM 1476 C C . LYS A 1 181 ? 4.263 -0.536 -18.740 1.00 94.75 181 LYS A C 1
ATOM 1478 O O . LYS A 1 181 ? 3.752 -0.009 -17.757 1.00 94.75 181 LYS A O 1
ATOM 1483 N N . GLU A 1 182 ? 4.332 -1.850 -18.914 1.00 95.06 182 GLU A N 1
ATOM 1484 C CA . GLU A 1 182 ? 3.846 -2.845 -17.962 1.00 95.06 182 GLU A CA 1
ATOM 1485 C C . GLU A 1 182 ? 4.593 -2.721 -16.630 1.00 95.06 182 GLU A C 1
ATOM 1487 O O . GLU A 1 182 ? 3.970 -2.672 -15.572 1.00 95.06 182 GLU A O 1
ATOM 1492 N N . CYS A 1 183 ? 5.919 -2.556 -16.666 1.00 94.12 183 CYS A N 1
ATOM 1493 C CA . CYS A 1 183 ? 6.706 -2.312 -15.459 1.00 94.12 183 CYS A CA 1
ATOM 1494 C C . CYS A 1 183 ? 6.253 -1.031 -14.735 1.00 94.12 183 CYS A C 1
ATOM 1496 O O . CYS A 1 183 ? 6.061 -1.029 -13.521 1.00 94.12 183 CYS A O 1
ATOM 1498 N N . LYS A 1 184 ? 6.013 0.065 -15.462 1.00 92.94 184 LYS A N 1
ATOM 1499 C CA . LYS A 1 184 ? 5.510 1.321 -14.883 1.00 92.94 184 LYS A CA 1
ATOM 1500 C C . LYS A 1 184 ? 4.122 1.170 -14.258 1.00 92.94 184 LYS A C 1
ATOM 1502 O O . LYS A 1 184 ? 3.858 1.814 -13.241 1.00 92.94 184 LYS A O 1
ATOM 1507 N N . GLU A 1 185 ? 3.261 0.367 -14.871 1.00 92.19 185 GLU A N 1
ATOM 1508 C CA . GLU A 1 185 ? 1.886 0.132 -14.435 1.00 92.19 185 GLU A CA 1
ATOM 1509 C C . GLU A 1 185 ? 1.819 -0.760 -13.192 1.00 92.19 185 GLU A C 1
ATOM 1511 O O . GLU A 1 185 ? 1.147 -0.396 -12.231 1.00 92.19 185 GLU A O 1
ATOM 1516 N N . PHE A 1 186 ? 2.560 -1.872 -13.169 1.00 94.06 186 PHE A N 1
ATOM 1517 C CA . PHE A 1 186 ? 2.417 -2.899 -12.132 1.00 94.06 186 PHE A CA 1
ATOM 1518 C C . PHE A 1 186 ? 3.521 -2.900 -11.066 1.00 94.06 186 PHE A C 1
ATOM 1520 O O . PHE A 1 186 ? 3.359 -3.526 -10.021 1.00 94.06 186 PHE A O 1
ATOM 1527 N N . MET A 1 187 ? 4.629 -2.173 -11.252 1.00 94.25 187 MET A N 1
ATOM 1528 C CA . MET A 1 187 ? 5.657 -2.047 -10.212 1.00 94.25 187 MET A CA 1
ATOM 1529 C C . MET A 1 187 ? 5.252 -1.012 -9.159 1.00 94.25 187 MET A C 1
ATOM 1531 O O . MET A 1 187 ? 5.488 0.205 -9.290 1.00 94.25 187 MET A O 1
ATOM 1535 N N . HIS A 1 188 ? 4.653 -1.512 -8.084 1.00 93.25 188 HIS A N 1
ATOM 1536 C CA . HIS A 1 188 ? 4.203 -0.723 -6.945 1.00 93.25 188 HIS A CA 1
ATOM 1537 C C . HIS A 1 188 ? 5.177 -0.838 -5.774 1.00 93.25 188 HIS A C 1
ATOM 1539 O O . HIS A 1 188 ? 5.894 -1.830 -5.659 1.00 93.25 188 HIS A O 1
ATOM 1545 N N . PRO A 1 189 ? 5.236 0.166 -4.890 1.00 93.50 189 PRO A N 1
ATOM 1546 C CA . PRO A 1 189 ? 5.938 0.009 -3.628 1.00 93.50 189 PRO A CA 1
ATOM 1547 C C . PRO A 1 189 ? 5.333 -1.102 -2.767 1.00 93.50 189 PRO A C 1
ATOM 1549 O O . PRO A 1 189 ? 4.128 -1.342 -2.829 1.00 93.50 189 PRO A O 1
ATOM 1552 N N . VAL A 1 190 ? 6.169 -1.756 -1.960 1.00 92.62 190 VAL A N 1
ATOM 1553 C CA . VAL A 1 190 ? 5.728 -2.825 -1.052 1.00 92.62 190 VAL A CA 1
ATOM 1554 C C . VAL A 1 190 ? 4.713 -2.297 -0.036 1.00 92.62 190 VAL A C 1
ATOM 1556 O O . VAL A 1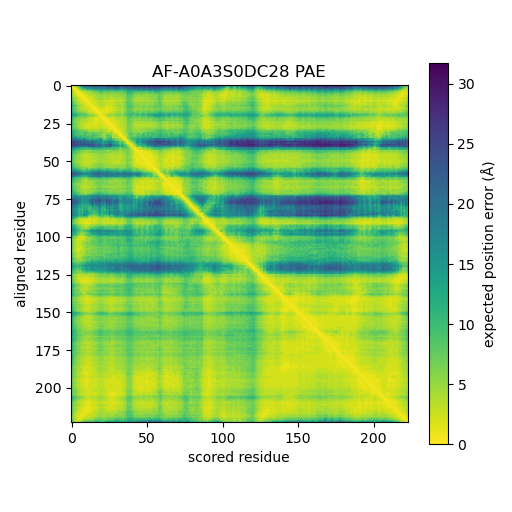 190 ? 4.819 -1.173 0.467 1.00 92.62 190 VAL A O 1
ATOM 1559 N N . ILE A 1 191 ? 3.725 -3.137 0.261 1.00 91.31 191 ILE A N 1
ATOM 1560 C CA . ILE A 1 191 ? 2.769 -2.945 1.350 1.00 91.31 191 ILE A CA 1
ATOM 1561 C C . ILE A 1 191 ? 3.310 -3.683 2.583 1.00 91.31 191 ILE A C 1
ATOM 1563 O O . ILE A 1 191 ? 3.799 -4.801 2.425 1.00 91.31 191 ILE A O 1
ATOM 1567 N N . PRO A 1 192 ? 3.237 -3.092 3.788 1.00 89.62 192 PRO A N 1
ATOM 1568 C CA . PRO A 1 192 ? 3.611 -3.764 5.025 1.00 89.62 192 PRO A CA 1
ATOM 1569 C C . PRO A 1 192 ? 2.870 -5.088 5.180 1.00 89.62 192 PRO A C 1
ATOM 1571 O O . PRO A 1 192 ? 1.657 -5.160 4.961 1.00 89.62 192 PRO A O 1
ATOM 1574 N N . ASP A 1 193 ? 3.584 -6.124 5.597 1.00 89.50 193 ASP A N 1
ATOM 1575 C CA . ASP A 1 193 ? 3.009 -7.450 5.785 1.00 89.50 193 ASP A CA 1
ATOM 1576 C C . ASP A 1 193 ? 1.967 -7.444 6.904 1.00 89.50 193 ASP A C 1
ATOM 1578 O O . ASP A 1 193 ? 0.900 -8.044 6.772 1.00 89.50 193 ASP A O 1
ATOM 1582 N N . SER A 1 194 ? 2.211 -6.661 7.954 1.00 87.38 194 SER A N 1
ATOM 1583 C CA . SER A 1 194 ? 1.245 -6.394 9.018 1.00 87.38 194 SER A CA 1
ATOM 1584 C C . SER A 1 194 ? -0.072 -5.817 8.506 1.00 87.38 194 SER A C 1
ATOM 1586 O O . SER A 1 194 ? -1.149 -6.190 8.984 1.00 87.38 194 SER A O 1
ATOM 1588 N N . LEU A 1 195 ? -0.004 -4.935 7.506 1.00 88.00 195 LEU A N 1
ATOM 1589 C CA . LEU A 1 195 ? -1.176 -4.336 6.888 1.00 88.00 195 LEU A CA 1
ATOM 1590 C C . LEU A 1 195 ? -1.904 -5.351 6.000 1.00 88.00 195 LEU A C 1
ATOM 1592 O O . LEU A 1 195 ? -3.127 -5.430 6.059 1.00 88.00 195 LEU A O 1
ATOM 1596 N N . ILE A 1 196 ? -1.179 -6.168 5.232 1.00 90.62 196 ILE A N 1
ATOM 1597 C CA . ILE A 1 196 ? -1.784 -7.241 4.428 1.00 90.62 196 ILE A CA 1
ATOM 1598 C C . ILE A 1 196 ? -2.549 -8.217 5.334 1.00 90.62 196 ILE A C 1
ATOM 1600 O O . ILE A 1 196 ? -3.725 -8.481 5.086 1.00 90.62 196 ILE A O 1
ATOM 1604 N N . VAL A 1 197 ? -1.913 -8.713 6.403 1.00 89.88 197 VAL A N 1
ATOM 1605 C CA . VAL A 1 197 ? -2.533 -9.638 7.372 1.00 89.88 197 VAL A CA 1
ATOM 1606 C C . VAL A 1 197 ? -3.770 -9.008 8.007 1.00 89.88 197 VAL A C 1
ATOM 1608 O O . VAL A 1 197 ? -4.828 -9.630 8.053 1.00 89.88 197 VAL A O 1
ATOM 1611 N N . SER A 1 198 ? -3.668 -7.743 8.411 1.00 86.56 198 SER A N 1
ATOM 1612 C CA . SER A 1 198 ? -4.785 -6.986 8.977 1.00 86.56 198 SER A CA 1
ATOM 1613 C C . SER A 1 198 ? -5.988 -6.893 8.044 1.00 86.56 198 SER A C 1
ATOM 1615 O O . SER A 1 198 ? -7.114 -7.170 8.446 1.00 86.56 198 SER A O 1
ATOM 1617 N N . LEU A 1 199 ? -5.768 -6.500 6.788 1.00 88.31 199 LEU A N 1
ATOM 1618 C CA . LEU A 1 199 ? -6.848 -6.306 5.817 1.00 88.31 199 LEU A CA 1
ATOM 1619 C C . LEU A 1 199 ? -7.549 -7.624 5.471 1.00 88.31 199 LEU A C 1
ATOM 1621 O O . LEU A 1 199 ? -8.761 -7.627 5.246 1.00 88.31 199 LEU A O 1
ATOM 1625 N N . LYS A 1 200 ? -6.795 -8.731 5.466 1.00 90.38 200 LYS A N 1
ATOM 1626 C CA . LYS A 1 200 ? -7.326 -10.088 5.297 1.00 90.38 200 LYS A CA 1
ATOM 1627 C C . LYS A 1 200 ? -8.142 -10.537 6.501 1.00 90.38 200 LYS A C 1
ATOM 1629 O O . LYS A 1 200 ? -9.265 -10.996 6.324 1.00 90.38 200 LYS A O 1
ATOM 1634 N N . TYR A 1 201 ? -7.608 -10.357 7.710 1.00 87.88 201 TYR A N 1
ATOM 1635 C CA . TYR A 1 201 ? -8.301 -10.689 8.956 1.00 87.88 201 TYR A CA 1
ATOM 1636 C C . TYR A 1 201 ? -9.648 -9.960 9.060 1.00 87.88 201 TYR A C 1
ATOM 1638 O O . TYR A 1 201 ? -10.680 -10.576 9.305 1.00 87.88 201 TYR A O 1
ATOM 1646 N N . LEU A 1 202 ? -9.648 -8.659 8.762 1.00 84.69 202 LEU A N 1
ATOM 1647 C CA . LEU A 1 202 ? -10.841 -7.810 8.760 1.00 84.69 202 LEU A CA 1
ATOM 1648 C C . LEU A 1 202 ? -11.763 -8.028 7.549 1.00 84.69 202 LEU A C 1
ATOM 1650 O O . LEU A 1 202 ? -12.811 -7.383 7.450 1.00 84.69 202 LEU A O 1
ATOM 1654 N N . LYS A 1 203 ? -11.362 -8.891 6.606 1.00 88.31 203 LYS A N 1
ATOM 1655 C CA . LYS A 1 203 ? -12.084 -9.198 5.366 1.00 88.31 203 LYS A CA 1
ATOM 1656 C C . LYS A 1 203 ? -12.541 -7.939 4.630 1.00 88.31 203 LYS A C 1
ATOM 1658 O O . LYS A 1 203 ? -13.682 -7.865 4.193 1.00 88.31 203 LYS A O 1
ATOM 1663 N N . ILE A 1 204 ? -11.671 -6.934 4.518 1.00 86.88 204 ILE A N 1
ATOM 1664 C CA . ILE A 1 204 ? -12.014 -5.620 3.942 1.00 86.88 204 ILE A CA 1
ATOM 1665 C C . ILE A 1 204 ? -12.391 -5.722 2.458 1.00 86.88 204 ILE A C 1
ATOM 1667 O O . ILE A 1 204 ? -13.294 -5.030 1.980 1.00 86.88 204 ILE A O 1
ATOM 1671 N N . PHE A 1 205 ? -11.695 -6.590 1.728 1.00 91.50 205 PHE A N 1
ATOM 1672 C CA . PHE A 1 205 ? -11.832 -6.757 0.286 1.00 91.50 205 PHE A CA 1
ATOM 1673 C C . PHE A 1 205 ? -12.357 -8.146 -0.069 1.00 91.50 205 PHE A C 1
ATOM 1675 O O . PHE A 1 205 ? -12.184 -9.093 0.695 1.00 91.50 205 PHE A O 1
ATOM 1682 N N . ASN A 1 206 ? -12.985 -8.259 -1.241 1.00 90.44 206 ASN A N 1
ATOM 1683 C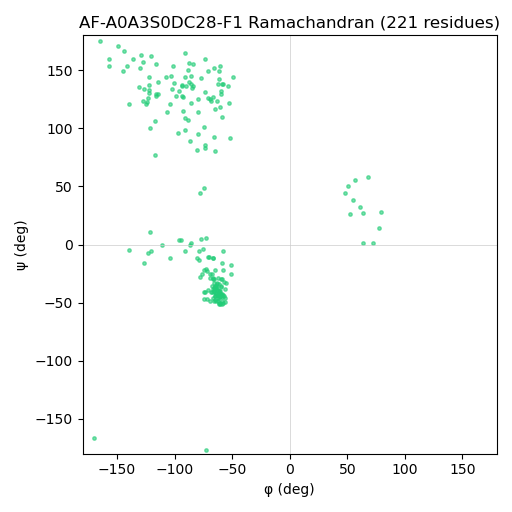 CA . ASN A 1 206 ? -13.481 -9.538 -1.762 1.00 90.44 206 ASN A CA 1
ATOM 1684 C C . ASN A 1 206 ? -12.358 -10.447 -2.281 1.00 90.44 206 ASN A C 1
ATOM 1686 O O . ASN A 1 206 ? -12.548 -11.655 -2.394 1.00 90.44 206 ASN A O 1
ATOM 1690 N N . ASP A 1 207 ? -11.207 -9.869 -2.625 1.00 91.25 207 ASP A N 1
ATOM 1691 C CA . ASP A 1 207 ? -10.068 -10.584 -3.180 1.00 91.25 207 ASP A CA 1
ATOM 1692 C C . ASP A 1 207 ? -8.735 -9.993 -2.703 1.00 91.25 207 ASP A C 1
ATOM 1694 O O . ASP A 1 207 ? -8.599 -8.787 -2.482 1.00 91.25 207 ASP A O 1
ATOM 1698 N N . ASP A 1 208 ? -7.727 -10.857 -2.597 1.00 90.19 208 ASP A N 1
ATOM 1699 C CA . ASP A 1 208 ? -6.379 -10.471 -2.180 1.00 90.19 208 ASP A CA 1
ATOM 1700 C C . ASP A 1 208 ? -5.685 -9.547 -3.190 1.00 90.19 208 ASP A C 1
ATOM 1702 O O . ASP A 1 208 ? -4.876 -8.704 -2.799 1.00 90.19 208 ASP A O 1
ATOM 1706 N N . ASN A 1 209 ? -6.002 -9.655 -4.486 1.00 92.00 209 ASN A N 1
ATOM 1707 C CA . ASN A 1 209 ? -5.346 -8.841 -5.512 1.00 92.00 209 ASN A CA 1
ATOM 1708 C C . ASN A 1 209 ? -5.693 -7.359 -5.355 1.00 92.00 209 ASN A C 1
ATOM 1710 O O . ASN A 1 209 ? -4.873 -6.495 -5.665 1.00 92.00 209 ASN A O 1
ATOM 1714 N N . THR A 1 210 ? -6.877 -7.047 -4.826 1.00 93.25 210 THR A N 1
ATOM 1715 C CA . THR A 1 210 ? -7.255 -5.685 -4.454 1.00 93.25 210 THR A CA 1
ATOM 1716 C C . THR A 1 210 ? -6.309 -5.098 -3.400 1.00 93.25 210 THR A C 1
ATOM 1718 O O . THR A 1 210 ? -5.966 -3.918 -3.495 1.00 93.25 210 THR A O 1
ATOM 1721 N N . ILE A 1 211 ? -5.812 -5.893 -2.443 1.00 93.44 211 ILE A N 1
ATOM 1722 C CA . ILE A 1 211 ? -4.828 -5.414 -1.457 1.00 93.44 211 ILE A CA 1
ATOM 1723 C C . ILE A 1 211 ? -3.564 -4.946 -2.183 1.00 93.44 211 ILE A C 1
ATOM 1725 O O . ILE A 1 211 ? -3.067 -3.858 -1.912 1.00 93.44 211 ILE A O 1
ATOM 1729 N N . PHE A 1 212 ? -3.078 -5.699 -3.170 1.00 94.00 212 PHE A N 1
ATOM 1730 C CA . PHE A 1 212 ? -1.850 -5.363 -3.903 1.00 94.00 212 PHE A CA 1
ATOM 1731 C C . PHE A 1 212 ? -1.981 -4.148 -4.839 1.00 94.00 212 PHE A C 1
ATOM 1733 O O . PHE A 1 212 ? -0.976 -3.603 -5.308 1.00 94.00 212 PHE A O 1
ATOM 1740 N N . GLN A 1 213 ? -3.205 -3.661 -5.062 1.00 92.56 213 GLN A N 1
ATOM 1741 C CA . GLN A 1 213 ? -3.460 -2.403 -5.767 1.00 92.56 213 GLN A CA 1
ATOM 1742 C C . GLN A 1 213 ? -3.251 -1.170 -4.879 1.00 92.56 213 GLN A C 1
ATOM 1744 O O . GLN A 1 213 ? -3.172 -0.060 -5.414 1.00 92.56 213 GLN A O 1
ATOM 1749 N N . LEU A 1 214 ? -3.147 -1.332 -3.553 1.00 92.12 214 LEU A N 1
ATOM 1750 C CA . LEU A 1 214 ? -2.935 -0.209 -2.647 1.00 92.12 214 LEU A CA 1
ATOM 1751 C C . LEU A 1 214 ? -1.644 0.540 -2.989 1.00 92.12 214 LEU A C 1
ATOM 1753 O O . LEU A 1 214 ? -0.593 -0.045 -3.264 1.00 92.12 214 LEU A O 1
ATOM 1757 N N . ARG A 1 215 ? -1.722 1.870 -2.949 1.00 91.38 215 ARG A N 1
ATOM 1758 C CA . ARG A 1 215 ? -0.591 2.763 -3.213 1.00 91.38 215 ARG A CA 1
ATOM 1759 C C . ARG A 1 215 ? -0.223 3.528 -1.952 1.00 91.38 215 ARG A C 1
ATOM 1761 O O . ARG A 1 215 ? -1.131 3.996 -1.267 1.00 91.38 215 ARG A O 1
ATOM 1768 N N . PRO A 1 216 ? 1.073 3.721 -1.663 1.00 91.75 216 PRO A N 1
ATOM 1769 C CA . PRO A 1 216 ? 1.467 4.642 -0.612 1.00 91.75 216 PRO A CA 1
ATOM 1770 C C . PRO A 1 216 ? 1.018 6.057 -0.975 1.00 91.75 216 PRO A C 1
ATOM 1772 O O . PRO A 1 216 ? 1.122 6.475 -2.133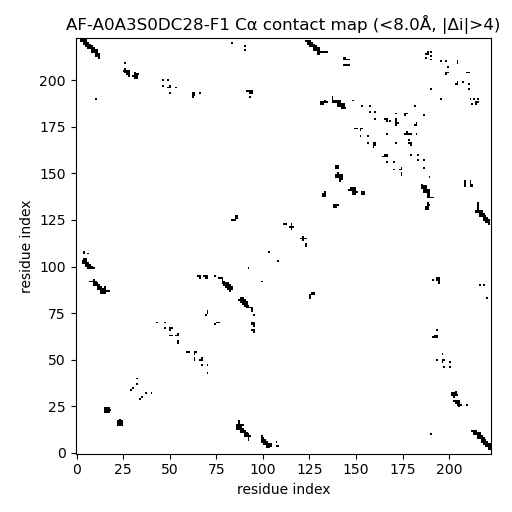 1.00 91.75 216 PRO A O 1
ATOM 1775 N N . MET A 1 217 ? 0.498 6.796 -0.005 1.00 88.62 217 MET A N 1
ATOM 1776 C CA . MET A 1 217 ? -0.041 8.129 -0.227 1.00 88.62 217 MET A CA 1
ATOM 1777 C C . MET A 1 217 ? -0.056 8.976 1.041 1.00 88.62 217 MET A C 1
ATOM 1779 O O . MET A 1 217 ? -0.142 8.461 2.154 1.00 88.62 217 MET A O 1
ATOM 1783 N N . ILE A 1 218 ? 0.009 10.291 0.838 1.00 87.12 218 ILE A N 1
ATOM 1784 C CA . ILE A 1 218 ? -0.184 11.303 1.873 1.00 87.12 218 ILE A CA 1
ATOM 1785 C C . ILE A 1 218 ? -1.566 11.909 1.676 1.00 87.12 218 ILE A C 1
ATOM 1787 O O . ILE A 1 218 ? -1.865 12.486 0.627 1.00 87.12 218 ILE A O 1
ATOM 1791 N N . PHE A 1 219 ? -2.392 11.798 2.702 1.00 82.56 219 PHE A N 1
ATOM 1792 C CA . PHE A 1 219 ? -3.648 12.515 2.819 1.00 82.56 219 PHE A CA 1
ATOM 1793 C C . PHE A 1 219 ? -3.413 13.785 3.606 1.00 82.56 219 PHE A C 1
ATOM 1795 O O . PHE A 1 219 ? -2.899 13.709 4.715 1.00 82.56 219 PHE A O 1
ATOM 1802 N N . THR A 1 220 ? -3.826 14.924 3.063 1.00 83.25 220 THR A N 1
ATOM 1803 C CA . THR A 1 220 ? -3.895 16.186 3.804 1.00 83.25 220 THR A CA 1
ATOM 1804 C C . THR A 1 220 ? -5.349 16.609 3.863 1.00 83.25 220 THR A C 1
ATOM 1806 O O . THR A 1 220 ? -5.995 16.649 2.818 1.00 83.25 220 THR A O 1
ATOM 1809 N N . PHE A 1 221 ? -5.871 16.936 5.038 1.00 78.50 221 PHE A N 1
ATOM 1810 C CA . PHE A 1 221 ? -7.238 17.431 5.184 1.00 78.50 221 PHE A CA 1
ATOM 1811 C C . PHE A 1 221 ? -7.334 18.537 6.232 1.00 78.50 221 PHE A C 1
ATOM 1813 O O . PHE A 1 221 ? -6.516 18.618 7.152 1.00 78.50 221 PHE A O 1
ATOM 1820 N N . TRP A 1 222 ? -8.335 19.392 6.065 1.00 76.75 222 TRP A N 1
ATOM 1821 C CA . TRP A 1 222 ? -8.549 20.590 6.870 1.00 76.75 222 TRP A CA 1
ATOM 1822 C C . TRP A 1 222 ? -9.865 20.454 7.642 1.00 76.75 222 TRP A C 1
ATOM 1824 O O . TRP A 1 222 ? -10.892 20.132 7.046 1.00 76.75 222 TRP A O 1
ATOM 1834 N N . ARG A 1 223 ? -9.848 20.660 8.963 1.00 69.38 223 ARG A N 1
ATOM 1835 C CA . ARG A 1 223 ? -11.032 20.555 9.840 1.00 69.38 223 ARG A CA 1
ATOM 1836 C C . ARG A 1 223 ? -11.206 21.761 10.745 1.00 69.38 223 ARG A C 1
ATOM 1838 O O . ARG A 1 223 ? -10.179 22.335 11.150 1.00 69.38 223 ARG A O 1
#

Secondary structure (DSSP, 8-state):
-PPPEEEEEEEEESS--EETTEE--TTB-TTSTTTS-TTS---HHHHHHHHHHHHHHSTT-HHHHHHHHHHHTT---------BTTTTBEEE--TT-GGGEEES-HHHHHHHHHHHHH-TT--S--EEEE-SSPPTT---EEETTT-PBP-THHHHHHHHHHTTPPPPHHHHHHHT-SSHHHHHHHEEEPPPHHHHHHHHHTT-BSSHHHHHT-EEEEEEEE-

pLDDT: mean 81.6, std 12.4, range [46.22, 96.06]